Protein AF-A0A317A502-F1 (afdb_monomer_lite)

Foldseek 3Di:
DLVVQLVVCVVVVVPVSNVVSVVVLVVVLVCQVPQQQDDVLLFGFDWDDDPPDIDGDDFLFLNRCVCLLVPVDAQARPSPVVSLVQQCDPQQFDFLQAGFGTGVPDPCAVHDPNPSRGWAALLSRLSLLVSLLVSLPDDHPCNVSSLVSNQSRLVSNLCLQVVLCVVPVWGARTAGRPRSHHDDDTNCCDSNVCNVVSVVDDNCVLVVVLVVVLVVLVVVLVVVCVVDPDDDPSPVVSVVVVVVSVVCVVCVVVVVVVVVVVVVVVD

Secondary structure (DSSP, 8-state):
-HHHHHHHHHHTT-HHHHHHHHHHHHHHHHHIIIIIEETTTTEE-EEEEETTEEEEE--TBHHHHHHHHTT-S-TT-TTHHHHHHHHH-TTTTEETTEEBSB-TTSTTTT-TT-SSSS-B-HHHHHHHHHHHHHHHTS-STTHHHHHHHHHHHHHHHHHHHHHHHHHHSS--SEE-TTT--EESSSS-TTGGGHHHHHHHS---HHHHHHHHHHHHHHHHHHHHHHH--S---HHHHHHHHHHHHHHHHHHHHHHHHHHHHHHTT--

InterPro domains:
  IPR004888 Glycoside hydrolase family 63 [PTHR10412] (1-200)
  IPR008928 Six-hairpin glycosidase superfamily [SSF48208] (2-201)
  IPR012341 Six-hairpin glycosidase-like superfamily [G3DSA:1.50.10.10] (1-204)
  IPR031335 Glycosyl hydrolase family 63, C-terminal [PF03200] (1-201)

Sequence (267 aa):
MARTLEQIAFFTESTHDAFTYQNHVRGIRNNLELIHWEDAQNAYCDAVVRKTVHTHACHKGYVSLFPLLTGFLDASHPHLRFVLDLIRNPSHLWTDHGVRSLSEGDKHYGVGDNYWRSPIWINFNYLILERLLSLAQTPGPFQRRCQEIYIQLRRNIVETVYTSYLDTGFVWEQYDPVGGHGQRGQQFTGWTALVVKIMSMPDLEADEGVREMVKGYYEEAKKKAVGNKGVGAGAGSLVVVVGIVGFVYVNRRRFAGMLRRLRRYNN

Radius of gyration: 23.62 Å; chains: 1; bounding box: 54×73×62 Å

pLDDT: mean 89.02, std 15.54, range [41.5, 98.88]

Structure (mmCIF, N/CA/C/O backbone):
data_AF-A0A317A502-F1
#
_entry.id   AF-A0A317A502-F1
#
loop_
_atom_site.group_PDB
_atom_site.id
_atom_site.type_symbol
_atom_site.label_atom_id
_atom_site.label_alt_id
_atom_site.label_comp_id
_atom_site.label_asym_id
_atom_site.label_entity_id
_atom_site.label_seq_id
_atom_site.pdbx_PDB_ins_code
_atom_site.Cartn_x
_atom_site.Cartn_y
_atom_site.Cartn_z
_atom_site.occupancy
_atom_site.B_iso_or_equiv
_atom_site.auth_seq_id
_atom_site.auth_comp_id
_atom_site.auth_asym_id
_atom_site.auth_atom_id
_atom_site.pdbx_PDB_model_num
ATOM 1 N N . MET A 1 1 ? 15.031 -3.694 -4.833 1.00 93.69 1 MET A N 1
ATOM 2 C CA . MET A 1 1 ? 16.386 -4.287 -4.891 1.00 93.69 1 MET A CA 1
ATOM 3 C C . MET A 1 1 ? 17.261 -3.602 -5.932 1.00 93.69 1 MET A C 1
ATOM 5 O O . MET A 1 1 ? 18.115 -2.844 -5.512 1.00 93.69 1 MET A O 1
ATOM 9 N N . ALA A 1 2 ? 17.035 -3.773 -7.244 1.00 96.69 2 ALA A N 1
ATOM 10 C CA . ALA A 1 2 ? 17.916 -3.198 -8.278 1.00 96.69 2 ALA A CA 1
ATOM 11 C C . ALA A 1 2 ? 18.163 -1.680 -8.127 1.00 96.69 2 ALA A C 1
ATOM 13 O O . ALA A 1 2 ? 19.311 -1.270 -8.099 1.00 96.69 2 ALA A O 1
ATOM 14 N N . ARG A 1 3 ? 17.121 -0.865 -7.894 1.00 96.25 3 ARG A N 1
ATOM 15 C CA . ARG A 1 3 ? 17.272 0.580 -7.593 1.00 96.25 3 ARG A CA 1
ATOM 16 C C . ARG A 1 3 ? 18.160 0.876 -6.378 1.00 96.25 3 ARG A C 1
ATOM 18 O O . ARG A 1 3 ? 18.927 1.825 -6.389 1.00 96.25 3 ARG A O 1
ATOM 25 N N . THR A 1 4 ? 18.051 0.078 -5.320 1.00 97.50 4 THR A N 1
ATOM 26 C CA . THR A 1 4 ? 18.876 0.242 -4.114 1.00 97.50 4 THR A CA 1
ATOM 27 C C . THR A 1 4 ? 20.331 -0.113 -4.405 1.00 97.50 4 THR A C 1
ATOM 29 O O . THR A 1 4 ? 21.231 0.604 -3.991 1.00 97.50 4 THR A O 1
ATOM 32 N N . LEU A 1 5 ? 20.564 -1.197 -5.150 1.00 98.06 5 LEU A N 1
ATOM 33 C CA . LEU A 1 5 ? 21.908 -1.612 -5.548 1.00 98.06 5 LEU A CA 1
ATOM 34 C C . LEU A 1 5 ? 22.547 -0.620 -6.525 1.00 98.06 5 LEU A C 1
ATOM 36 O O . LEU A 1 5 ? 23.732 -0.353 -6.408 1.00 98.06 5 LEU A O 1
ATOM 40 N N . GLU A 1 6 ? 21.764 -0.017 -7.421 1.00 97.31 6 GLU A N 1
ATOM 41 C CA . GLU A 1 6 ? 22.200 1.100 -8.264 1.00 97.31 6 GLU A CA 1
ATOM 42 C C . GLU A 1 6 ? 22.682 2.284 -7.411 1.00 97.31 6 GLU A C 1
ATOM 44 O O . GLU A 1 6 ? 23.778 2.789 -7.630 1.00 97.31 6 GLU A O 1
ATOM 49 N N . GLN A 1 7 ? 21.900 2.705 -6.411 1.00 96.62 7 GLN A N 1
ATOM 50 C CA . GLN A 1 7 ? 22.282 3.799 -5.510 1.00 96.62 7 GLN A CA 1
ATOM 51 C C . GLN A 1 7 ? 23.559 3.487 -4.722 1.00 96.62 7 GLN A C 1
ATOM 53 O O . GLN A 1 7 ? 24.419 4.355 -4.589 1.00 96.62 7 GLN A O 1
ATOM 58 N N . ILE A 1 8 ? 23.697 2.253 -4.226 1.00 98.19 8 ILE A N 1
ATOM 59 C CA . ILE A 1 8 ? 24.914 1.801 -3.540 1.00 98.19 8 ILE A CA 1
ATOM 60 C C . ILE A 1 8 ? 26.096 1.799 -4.511 1.00 98.19 8 ILE A C 1
ATOM 62 O O . ILE A 1 8 ? 27.145 2.320 -4.164 1.00 98.19 8 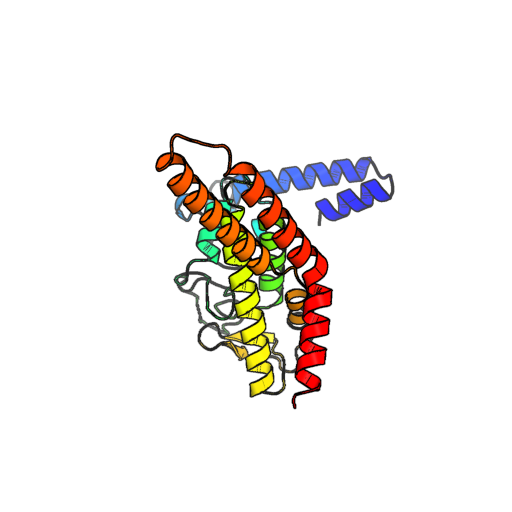ILE A O 1
ATOM 66 N N . ALA A 1 9 ? 25.924 1.281 -5.728 1.00 97.94 9 ALA A N 1
ATOM 67 C CA . ALA A 1 9 ? 26.979 1.239 -6.733 1.00 97.94 9 ALA A CA 1
ATOM 68 C C . ALA A 1 9 ? 27.457 2.646 -7.121 1.00 97.94 9 ALA A C 1
ATOM 70 O O . ALA A 1 9 ? 28.659 2.866 -7.228 1.00 97.94 9 ALA A O 1
ATOM 71 N N . PHE A 1 10 ? 26.545 3.616 -7.259 1.00 96.88 10 PHE A N 1
ATOM 72 C CA . PHE A 1 10 ? 26.923 5.021 -7.429 1.00 96.88 10 PHE A CA 1
ATOM 73 C C . PHE A 1 10 ? 27.682 5.567 -6.220 1.00 96.88 10 PHE A C 1
ATOM 75 O O . PHE A 1 10 ? 28.691 6.243 -6.395 1.00 96.88 10 PHE A O 1
ATOM 82 N N . PHE A 1 11 ? 27.220 5.265 -5.005 1.00 97.69 11 PHE A N 1
ATOM 83 C CA . PHE A 1 11 ? 27.867 5.713 -3.773 1.00 97.69 11 PHE A CA 1
ATOM 84 C C . PHE A 1 11 ? 29.279 5.134 -3.597 1.00 97.69 11 PHE A C 1
ATOM 86 O O . PHE A 1 11 ? 30.162 5.822 -3.100 1.00 97.69 11 PHE A O 1
ATOM 93 N N . THR A 1 12 ? 29.503 3.889 -4.017 1.00 98.12 12 THR A N 1
ATOM 94 C CA . THR A 1 12 ? 30.812 3.220 -3.964 1.00 98.12 12 THR A CA 1
ATOM 95 C C . THR A 1 12 ? 31.624 3.386 -5.250 1.00 98.12 12 THR A C 1
ATOM 97 O O . THR A 1 12 ? 32.584 2.648 -5.449 1.00 98.12 12 THR A O 1
ATOM 100 N N . GLU A 1 13 ? 31.213 4.284 -6.151 1.00 97.62 13 GLU A N 1
ATOM 101 C CA . GLU A 1 13 ? 31.887 4.580 -7.426 1.00 97.62 13 GLU A CA 1
ATOM 102 C C . GLU A 1 13 ? 32.060 3.361 -8.370 1.00 97.62 13 GLU A C 1
ATOM 104 O O . GLU A 1 13 ? 32.877 3.370 -9.292 1.00 97.62 13 GLU A O 1
ATOM 109 N N . SER A 1 14 ? 31.238 2.315 -8.208 1.00 97.81 14 SER A N 1
ATOM 110 C CA . SER A 1 14 ? 31.216 1.131 -9.081 1.00 97.81 14 SER A CA 1
ATOM 111 C C . SER A 1 14 ? 30.330 1.381 -10.308 1.00 97.81 14 SER A C 1
ATOM 113 O O . SER A 1 14 ? 29.157 1.005 -10.367 1.00 97.81 14 SER A O 1
ATOM 115 N N . THR A 1 15 ? 30.889 2.055 -11.315 1.00 95.62 15 THR A N 1
ATOM 116 C CA . THR A 1 15 ? 30.147 2.480 -12.521 1.00 95.62 15 THR A CA 1
ATOM 117 C C . THR A 1 15 ? 29.597 1.315 -13.351 1.00 95.62 15 THR A C 1
ATOM 119 O O . THR A 1 15 ? 28.480 1.402 -13.868 1.00 95.62 15 THR A O 1
ATOM 122 N N . HIS A 1 16 ? 30.342 0.209 -13.454 1.00 97.19 16 HIS A N 1
ATOM 123 C CA . HIS A 1 16 ? 29.907 -0.992 -14.175 1.00 97.19 16 HIS A CA 1
ATOM 124 C C . HIS A 1 16 ? 28.652 -1.616 -13.544 1.00 97.19 16 HIS A C 1
ATOM 126 O O . HIS A 1 16 ? 27.678 -1.926 -14.240 1.00 97.19 16 HIS A O 1
ATOM 132 N N . ASP A 1 17 ? 28.643 -1.739 -12.217 1.00 98.06 17 ASP A N 1
ATOM 133 C CA . ASP A 1 17 ? 27.508 -2.291 -11.483 1.00 98.06 17 ASP A CA 1
ATOM 134 C C . ASP A 1 17 ? 26.307 -1.348 -11.536 1.00 98.06 17 ASP A C 1
ATOM 136 O O . ASP A 1 17 ? 25.180 -1.797 -11.752 1.00 98.06 17 ASP A O 1
ATOM 140 N N . ALA A 1 18 ? 26.533 -0.034 -11.420 1.00 97.75 18 ALA A N 1
ATOM 141 C CA . ALA A 1 18 ? 25.473 0.962 -11.544 1.00 97.75 18 ALA A CA 1
ATOM 142 C C . ALA A 1 18 ? 24.731 0.819 -12.885 1.00 97.75 18 ALA A C 1
ATOM 144 O O . ALA A 1 18 ? 23.500 0.728 -12.905 1.00 97.75 18 ALA A O 1
ATOM 145 N N . PHE A 1 19 ? 25.462 0.694 -14.000 1.00 97.75 19 PHE A N 1
ATOM 146 C CA . PHE A 1 19 ? 24.857 0.476 -15.317 1.00 97.75 19 PHE A CA 1
ATOM 147 C C . PHE A 1 19 ? 24.106 -0.861 -15.409 1.00 97.75 19 PHE A C 1
ATOM 149 O O . PHE A 1 19 ? 23.008 -0.934 -15.971 1.00 97.75 19 PHE A O 1
ATOM 156 N N . THR A 1 20 ? 24.660 -1.920 -14.818 1.00 98.31 20 THR A N 1
ATOM 157 C CA . THR A 1 20 ? 24.011 -3.236 -14.746 1.00 98.31 20 THR A CA 1
ATOM 158 C C . THR A 1 20 ? 22.668 -3.151 -14.019 1.00 98.31 20 THR A C 1
ATOM 160 O O . THR A 1 20 ? 21.638 -3.583 -14.545 1.00 98.31 20 THR A O 1
ATOM 163 N N . TYR A 1 21 ? 22.627 -2.512 -12.851 1.00 98.44 21 TYR A N 1
ATOM 164 C CA . TYR A 1 21 ? 21.388 -2.354 -12.094 1.00 98.44 21 TYR A CA 1
ATOM 165 C C . TYR A 1 21 ? 20.388 -1.419 -12.781 1.00 98.44 21 TYR A C 1
ATOM 167 O O . TYR A 1 21 ? 19.188 -1.697 -12.747 1.00 98.44 21 TYR A O 1
ATOM 175 N N . GLN A 1 22 ? 20.847 -0.392 -13.499 1.00 97.75 22 GLN A N 1
ATOM 176 C CA . GLN A 1 22 ? 19.985 0.422 -14.363 1.00 97.75 22 GLN A CA 1
ATOM 177 C C . GLN A 1 22 ? 19.318 -0.393 -15.471 1.00 97.75 22 GLN A C 1
ATOM 179 O O . GLN A 1 22 ? 18.130 -0.198 -15.751 1.00 97.75 22 GLN A O 1
ATOM 184 N N . ASN A 1 23 ? 20.054 -1.308 -16.109 1.00 98.19 23 ASN A N 1
ATOM 185 C CA . ASN A 1 23 ? 19.479 -2.223 -17.096 1.00 98.19 23 ASN A CA 1
ATOM 186 C C . ASN A 1 23 ? 18.416 -3.120 -16.449 1.00 98.19 23 ASN A C 1
ATOM 188 O O . ASN A 1 23 ? 17.331 -3.272 -17.008 1.00 98.19 23 ASN A O 1
ATOM 192 N N . HIS A 1 24 ? 18.672 -3.643 -15.244 1.00 98.31 24 HIS A N 1
ATOM 193 C CA . HIS A 1 24 ? 17.681 -4.430 -14.506 1.00 98.31 24 HIS A CA 1
ATOM 194 C C . HIS A 1 24 ? 16.416 -3.621 -14.189 1.00 98.31 24 HIS A C 1
ATOM 196 O O . HIS A 1 24 ? 15.312 -4.113 -14.404 1.00 98.31 24 HIS A O 1
ATOM 202 N N . VAL A 1 25 ? 16.541 -2.372 -13.726 1.00 97.81 25 VAL A N 1
ATOM 203 C CA . VAL A 1 25 ? 15.383 -1.505 -13.434 1.00 97.81 25 VAL A CA 1
ATOM 204 C C . VAL A 1 25 ? 14.547 -1.251 -14.691 1.00 97.81 25 VAL A C 1
ATOM 206 O O . VAL A 1 25 ? 13.318 -1.336 -14.629 1.00 97.81 25 VAL A O 1
ATOM 209 N N . ARG A 1 26 ? 15.193 -0.983 -15.834 1.00 97.62 26 ARG A N 1
ATOM 210 C CA . ARG A 1 26 ? 14.513 -0.819 -17.129 1.00 97.62 26 ARG A CA 1
ATOM 211 C C . ARG A 1 26 ? 13.813 -2.103 -17.575 1.00 97.62 26 ARG A C 1
ATOM 213 O O . ARG A 1 26 ? 12.649 -2.048 -17.958 1.00 97.62 26 ARG A O 1
ATOM 220 N N . GLY A 1 27 ? 14.488 -3.248 -17.467 1.00 98.19 27 GLY A N 1
ATOM 221 C CA . GLY A 1 27 ? 13.917 -4.553 -17.799 1.00 98.19 27 GLY A CA 1
ATOM 222 C C . GLY A 1 27 ? 12.698 -4.898 -16.941 1.00 98.19 27 GLY A C 1
ATOM 223 O O . GLY A 1 27 ? 11.674 -5.309 -17.475 1.00 98.19 27 GLY A O 1
ATOM 224 N N . ILE A 1 28 ? 12.765 -4.649 -15.628 1.00 97.88 28 ILE A N 1
ATOM 225 C CA . ILE A 1 28 ? 11.632 -4.860 -14.715 1.00 97.88 28 ILE A CA 1
ATOM 226 C C . ILE A 1 28 ? 10.443 -3.987 -15.121 1.00 97.88 28 ILE A C 1
ATOM 228 O O . ILE A 1 28 ? 9.335 -4.503 -15.219 1.00 97.88 28 ILE A O 1
ATOM 232 N N . ARG A 1 29 ? 10.661 -2.692 -15.393 1.00 97.06 29 ARG A N 1
ATOM 233 C CA . ARG A 1 29 ? 9.581 -1.791 -15.827 1.00 97.06 29 ARG A CA 1
ATOM 234 C C . ARG A 1 29 ? 8.905 -2.310 -17.096 1.00 97.06 29 ARG A C 1
ATOM 236 O O . ARG A 1 29 ? 7.688 -2.409 -17.124 1.00 97.06 29 ARG A O 1
ATOM 243 N N . ASN A 1 30 ? 9.682 -2.694 -18.106 1.00 97.19 30 ASN A N 1
ATOM 244 C CA . ASN A 1 30 ? 9.124 -3.215 -19.353 1.00 97.19 30 ASN A CA 1
ATOM 245 C C . ASN A 1 30 ? 8.344 -4.519 -19.131 1.00 97.19 30 ASN A C 1
ATOM 247 O O . ASN A 1 30 ? 7.265 -4.691 -19.686 1.00 97.19 30 ASN A O 1
ATOM 251 N N . ASN A 1 31 ? 8.859 -5.422 -18.295 1.00 96.75 31 ASN A N 1
ATOM 252 C CA . ASN A 1 31 ? 8.195 -6.692 -18.016 1.00 96.75 31 ASN A CA 1
ATOM 253 C C . ASN A 1 31 ? 6.890 -6.513 -17.231 1.00 96.75 31 ASN A C 1
ATOM 255 O O . ASN A 1 31 ? 5.950 -7.268 -17.463 1.00 96.75 31 ASN A O 1
ATOM 259 N N . LEU A 1 32 ? 6.799 -5.526 -16.334 1.00 97.50 32 LEU A N 1
ATOM 260 C CA . LEU A 1 32 ? 5.542 -5.219 -15.645 1.00 97.50 32 LEU A CA 1
ATOM 261 C C . LEU A 1 32 ? 4.427 -4.890 -16.645 1.00 97.50 32 LEU A C 1
ATOM 263 O O . LEU A 1 32 ? 3.336 -5.443 -16.530 1.00 97.50 32 LEU A O 1
ATOM 267 N N . GLU A 1 33 ? 4.727 -4.079 -17.658 1.00 95.31 33 GLU A N 1
ATOM 268 C CA . GLU A 1 33 ? 3.745 -3.687 -18.673 1.00 95.31 33 GLU A CA 1
ATOM 269 C C . GLU A 1 33 ? 3.454 -4.806 -19.680 1.00 95.31 33 GLU A C 1
ATOM 271 O O . GLU A 1 33 ? 2.307 -5.025 -20.043 1.00 95.31 33 GLU A O 1
ATOM 276 N N . LEU A 1 34 ? 4.478 -5.536 -20.132 1.00 94.06 34 LEU A N 1
ATOM 277 C CA . LEU A 1 34 ? 4.324 -6.526 -21.206 1.00 94.06 34 LEU A CA 1
ATOM 278 C C . LEU A 1 34 ? 3.813 -7.885 -20.729 1.00 94.06 34 LEU A C 1
ATOM 280 O O . LEU A 1 34 ? 3.201 -8.618 -21.502 1.00 94.06 34 LEU A O 1
ATOM 284 N N . ILE A 1 35 ? 4.145 -8.266 -19.496 1.00 95.19 35 ILE A N 1
ATOM 285 C CA . ILE A 1 35 ? 3.908 -9.621 -18.991 1.00 95.19 35 ILE A CA 1
ATOM 286 C C . ILE A 1 35 ? 2.831 -9.618 -17.912 1.00 95.19 35 ILE A C 1
ATOM 288 O O . ILE A 1 35 ? 2.023 -10.542 -17.877 1.00 95.19 35 ILE A O 1
ATOM 292 N N . HIS A 1 36 ? 2.807 -8.616 -17.032 1.00 97.38 36 HIS A N 1
ATOM 293 C CA . HIS A 1 36 ? 1.989 -8.668 -15.818 1.00 97.38 36 HIS A CA 1
ATOM 294 C C . HIS A 1 36 ? 0.704 -7.851 -15.880 1.00 97.38 36 HIS A C 1
ATOM 296 O O . HIS A 1 36 ? -0.210 -8.142 -15.112 1.00 97.38 36 HIS A O 1
ATOM 302 N N . TRP A 1 37 ? 0.615 -6.849 -16.750 1.00 97.62 37 TRP A N 1
ATOM 303 C CA . TRP A 1 37 ? -0.625 -6.111 -16.951 1.00 97.62 37 TRP A CA 1
ATOM 304 C C . TRP A 1 37 ? -1.622 -6.940 -17.767 1.00 97.62 37 TRP A C 1
ATOM 306 O O . TRP A 1 37 ? -1.275 -7.475 -18.818 1.00 97.62 37 TRP A O 1
ATOM 316 N N . GLU A 1 38 ? -2.855 -7.054 -17.273 1.00 96.69 38 GLU A N 1
ATOM 317 C CA . GLU A 1 38 ? -3.954 -7.717 -17.977 1.00 96.69 38 GLU A CA 1
ATOM 318 C C . GLU A 1 38 ? -5.084 -6.704 -18.223 1.00 96.69 38 GLU A C 1
ATOM 320 O O . GLU A 1 38 ? -5.681 -6.159 -17.285 1.00 96.69 38 GLU A O 1
ATOM 325 N N . ASP A 1 39 ? -5.343 -6.422 -19.503 1.00 95.50 39 ASP A N 1
ATOM 326 C CA . ASP A 1 39 ? -6.216 -5.328 -19.938 1.00 95.50 39 ASP A CA 1
ATOM 327 C C . ASP A 1 39 ? -7.692 -5.548 -19.588 1.00 95.50 39 ASP A C 1
ATOM 329 O O . ASP A 1 39 ? -8.383 -4.601 -19.204 1.00 95.50 39 ASP A O 1
ATOM 333 N N . ALA A 1 40 ? -8.199 -6.781 -19.676 1.00 95.88 40 ALA A N 1
ATOM 334 C CA . ALA A 1 40 ? -9.605 -7.063 -19.390 1.00 95.88 40 ALA A CA 1
ATOM 335 C C . ALA A 1 40 ? -9.934 -6.870 -17.899 1.00 95.88 40 ALA A C 1
ATOM 337 O O . ALA A 1 40 ? -11.029 -6.430 -17.539 1.00 95.88 40 ALA A O 1
ATOM 338 N N . GLN A 1 41 ? -8.978 -7.164 -17.021 1.00 95.75 41 GLN A N 1
ATOM 339 C CA . GLN A 1 41 ? -9.097 -7.042 -15.573 1.00 95.75 41 GLN A CA 1
ATOM 340 C C . GLN A 1 41 ? -8.666 -5.672 -15.046 1.00 95.75 41 GLN A C 1
ATOM 342 O O . GLN A 1 41 ? -9.003 -5.354 -13.896 1.00 95.75 41 GLN A O 1
ATOM 347 N N . ASN A 1 42 ? -7.966 -4.875 -15.864 1.00 97.44 42 ASN A N 1
ATOM 348 C CA . ASN A 1 42 ? -7.318 -3.616 -15.489 1.00 97.44 42 ASN A CA 1
ATOM 349 C C . ASN A 1 42 ? -6.471 -3.769 -14.215 1.00 97.44 42 ASN A C 1
ATOM 351 O O . ASN A 1 42 ? -6.5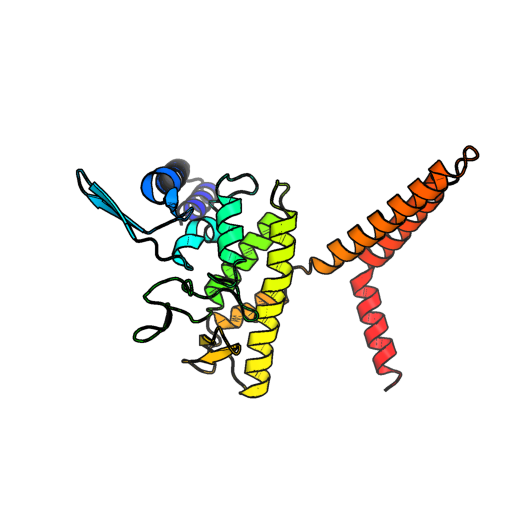99 -2.992 -13.263 1.00 97.44 42 ASN A O 1
ATOM 355 N N . ALA A 1 43 ? -5.657 -4.824 -14.158 1.00 98.12 43 ALA A N 1
ATOM 356 C CA . ALA A 1 43 ? -4.871 -5.153 -12.978 1.00 98.12 43 ALA A CA 1
ATOM 357 C C . ALA A 1 43 ? -3.536 -5.804 -13.341 1.00 98.12 43 ALA A C 1
ATOM 359 O O . ALA A 1 43 ? -3.404 -6.470 -14.364 1.00 98.12 43 ALA A O 1
ATOM 360 N N . TYR A 1 44 ? -2.564 -5.656 -12.438 1.00 98.50 44 TYR A N 1
ATOM 361 C CA . TYR A 1 44 ? -1.359 -6.472 -12.467 1.00 98.50 44 TYR A CA 1
ATOM 362 C C . TYR A 1 44 ? -1.641 -7.844 -11.859 1.00 98.50 44 TYR A C 1
ATOM 364 O O . TYR A 1 44 ? -2.232 -7.950 -10.775 1.00 98.50 44 TYR A O 1
ATOM 372 N N . CYS A 1 45 ? -1.195 -8.882 -12.552 1.00 98.12 45 CYS A N 1
ATOM 373 C CA . CYS A 1 45 ? -1.422 -10.271 -12.196 1.00 98.12 45 CYS A CA 1
ATOM 374 C C . CYS A 1 45 ? -0.120 -11.071 -12.259 1.00 98.12 45 CYS A C 1
ATOM 376 O O . CYS A 1 45 ? 0.825 -10.728 -12.979 1.00 98.12 45 CYS A O 1
ATOM 378 N N . ASP A 1 46 ? -0.092 -12.188 -11.541 1.00 97.69 46 ASP A N 1
ATOM 379 C CA . ASP A 1 46 ? 0.943 -13.186 -11.764 1.00 97.69 46 ASP A CA 1
ATOM 380 C C . ASP A 1 46 ? 0.770 -13.770 -13.167 1.00 97.69 46 ASP A C 1
ATOM 382 O O . ASP A 1 46 ? -0.350 -14.029 -13.615 1.00 97.69 46 ASP A O 1
ATOM 386 N N . ALA A 1 47 ? 1.882 -13.968 -13.868 1.00 94.69 47 ALA A N 1
ATOM 387 C CA . ALA A 1 47 ? 1.884 -14.456 -15.237 1.00 94.69 47 ALA A CA 1
ATOM 388 C C . ALA A 1 47 ? 2.526 -15.841 -15.301 1.00 94.69 47 ALA A C 1
ATOM 390 O O . ALA A 1 47 ? 3.662 -16.047 -14.870 1.00 94.69 47 ALA A O 1
ATOM 391 N N . VAL A 1 48 ? 1.812 -16.792 -15.893 1.00 91.44 48 VAL A N 1
ATOM 392 C CA . VAL A 1 48 ? 2.354 -18.096 -16.265 1.00 91.44 48 VAL A CA 1
ATOM 393 C C . VAL A 1 48 ? 2.743 -18.019 -17.732 1.00 91.44 48 VAL A C 1
ATOM 395 O O . VAL A 1 48 ? 1.895 -18.075 -18.625 1.00 91.44 48 VAL A O 1
ATOM 398 N N . VAL A 1 49 ? 4.044 -17.879 -17.965 1.00 86.56 49 VAL A N 1
ATOM 399 C CA . VAL A 1 49 ? 4.636 -17.798 -19.299 1.00 86.56 49 VAL A CA 1
ATOM 400 C C . VAL A 1 49 ? 5.100 -19.185 -19.736 1.00 86.56 49 VAL A C 1
ATOM 402 O O . VAL A 1 49 ? 6.001 -19.772 -19.138 1.00 86.56 49 VAL A O 1
ATOM 405 N N . ARG A 1 50 ? 4.489 -19.724 -20.794 1.00 84.88 50 ARG A N 1
ATOM 406 C CA . ARG A 1 50 ? 4.925 -20.953 -21.474 1.00 84.88 50 ARG A CA 1
ATOM 407 C C . ARG A 1 50 ? 5.188 -20.653 -22.946 1.00 84.88 50 ARG A C 1
ATOM 409 O O . ARG A 1 50 ? 4.631 -19.704 -23.478 1.00 84.88 50 ARG A O 1
ATOM 416 N N . LYS A 1 51 ? 6.002 -21.493 -23.605 1.00 80.75 51 LYS A N 1
ATOM 417 C CA . LYS A 1 51 ? 6.547 -21.289 -24.969 1.00 80.75 51 LYS A CA 1
ATOM 418 C C . LYS A 1 51 ? 5.595 -20.609 -25.965 1.00 80.75 51 LYS A C 1
ATOM 420 O O . LYS A 1 51 ? 6.044 -19.768 -26.727 1.00 80.75 51 LYS A O 1
ATOM 425 N N . THR A 1 52 ? 4.321 -20.992 -25.980 1.00 79.88 52 THR A N 1
ATOM 426 C CA . THR A 1 52 ? 3.314 -20.454 -26.909 1.00 79.88 52 THR A CA 1
ATOM 427 C C . THR A 1 52 ? 2.054 -19.929 -26.220 1.00 79.88 52 THR A C 1
ATOM 429 O O . THR A 1 52 ? 1.145 -19.470 -26.903 1.00 79.88 52 THR A O 1
ATOM 432 N N . VAL A 1 53 ? 1.960 -20.018 -24.889 1.00 78.50 53 VAL A N 1
ATOM 433 C CA . VAL A 1 53 ? 0.750 -19.665 -24.136 1.00 78.50 53 VAL A CA 1
ATOM 434 C C . VAL A 1 53 ? 1.146 -18.861 -22.909 1.00 78.50 53 VAL A C 1
ATOM 436 O O . VAL A 1 53 ? 1.896 -19.335 -22.055 1.00 78.50 53 VAL A O 1
ATOM 439 N N . HIS A 1 54 ? 0.596 -17.658 -22.822 1.00 85.12 54 HIS A N 1
ATOM 440 C CA . HIS A 1 54 ? 0.719 -16.772 -21.677 1.00 85.12 54 HIS A CA 1
ATOM 441 C C . HIS A 1 54 ? -0.655 -16.677 -21.021 1.00 85.12 54 HIS A C 1
ATOM 443 O O . HIS A 1 54 ? -1.652 -16.458 -21.705 1.00 85.12 54 HIS A O 1
ATOM 449 N N . THR A 1 55 ? -0.715 -16.898 -19.712 1.00 92.44 55 THR A N 1
ATOM 450 C CA . THR A 1 55 ? -1.961 -16.793 -18.939 1.00 92.44 55 THR A CA 1
ATOM 451 C C . THR A 1 55 ? -1.717 -16.010 -17.666 1.00 92.44 55 THR A C 1
ATOM 453 O O . THR A 1 55 ? -0.621 -16.076 -17.106 1.00 92.44 55 THR A O 1
ATOM 456 N N . HIS A 1 56 ? -2.745 -15.314 -17.194 1.00 95.94 56 HIS A N 1
ATOM 457 C CA . HIS A 1 56 ? -2.689 -14.519 -15.974 1.00 95.94 56 HIS A CA 1
ATOM 458 C C . HIS A 1 56 ? -3.501 -15.167 -14.857 1.00 95.94 56 HIS A C 1
ATOM 460 O O . HIS A 1 56 ? -4.645 -15.579 -15.049 1.00 95.94 56 HIS A O 1
ATOM 466 N N . ALA A 1 57 ? -2.913 -15.223 -13.666 1.00 95.88 57 ALA A N 1
ATOM 467 C CA . ALA A 1 57 ? -3.596 -15.562 -12.427 1.00 95.88 57 ALA A CA 1
ATOM 468 C C . ALA A 1 57 ? -3.939 -14.261 -11.689 1.00 95.88 57 ALA A C 1
ATOM 470 O O . ALA A 1 57 ? -3.165 -13.740 -10.885 1.00 95.88 57 ALA A O 1
ATOM 471 N N . CYS A 1 58 ? -5.099 -13.694 -12.019 1.00 96.00 58 CYS A N 1
ATOM 472 C CA . CYS A 1 58 ? -5.526 -12.391 -11.515 1.00 96.00 58 CYS A CA 1
ATOM 473 C C . CYS A 1 58 ? -6.285 -12.497 -10.189 1.00 96.00 58 CYS A C 1
ATOM 475 O O . CYS A 1 58 ? -7.514 -12.459 -10.155 1.00 96.00 58 CYS A O 1
ATOM 477 N N . HIS A 1 59 ? -5.538 -12.573 -9.091 1.00 97.81 59 HIS A N 1
ATOM 478 C CA . HIS A 1 59 ? -6.070 -12.482 -7.731 1.00 97.81 59 HIS A CA 1
ATOM 479 C C . HIS A 1 59 ? -5.889 -11.059 -7.203 1.00 97.81 59 HIS A C 1
ATOM 481 O O . HIS A 1 59 ? -4.865 -10.733 -6.601 1.00 97.81 59 HIS A O 1
ATOM 487 N N . LYS A 1 60 ? -6.874 -10.190 -7.471 1.00 98.62 60 LYS A N 1
ATOM 488 C CA . LYS A 1 60 ? -6.833 -8.774 -7.072 1.00 98.62 60 LYS A CA 1
ATOM 489 C C . LYS A 1 60 ? -6.614 -8.672 -5.563 1.00 98.62 60 LYS A C 1
ATOM 491 O O . LYS A 1 60 ? -7.466 -9.079 -4.784 1.00 98.62 60 LYS A O 1
ATOM 496 N N . GLY A 1 61 ? -5.479 -8.132 -5.149 1.00 98.56 61 GLY A N 1
ATOM 497 C CA . GLY A 1 61 ? -5.042 -8.128 -3.754 1.00 98.56 61 GLY A CA 1
ATOM 498 C C . GLY A 1 61 ? -3.723 -7.393 -3.609 1.00 98.56 61 GLY A C 1
ATOM 499 O O . GLY A 1 61 ? -3.318 -6.672 -4.522 1.00 98.56 61 GLY A O 1
ATOM 500 N N . TYR A 1 62 ? -3.016 -7.601 -2.498 1.00 98.75 62 TYR A N 1
ATOM 501 C CA . TYR A 1 62 ? -1.711 -6.964 -2.292 1.00 98.75 62 TYR A CA 1
ATOM 502 C C . TYR A 1 62 ? -0.735 -7.231 -3.438 1.00 98.75 62 TYR A C 1
ATOM 504 O O . TYR A 1 62 ? -0.041 -6.302 -3.838 1.00 98.75 62 TYR A O 1
ATOM 512 N N . VAL A 1 63 ? -0.737 -8.442 -4.014 1.00 98.50 63 VAL A N 1
ATOM 513 C CA . VAL A 1 63 ? 0.105 -8.814 -5.169 1.00 98.50 63 VAL A CA 1
ATOM 514 C C . VAL A 1 63 ? -0.111 -7.863 -6.350 1.00 98.50 63 VAL A C 1
ATOM 516 O O . VAL A 1 63 ? 0.849 -7.295 -6.867 1.00 98.50 63 VAL A O 1
ATOM 519 N N . SER A 1 64 ? -1.366 -7.572 -6.701 1.00 98.69 64 SER A N 1
ATOM 520 C CA . SER A 1 64 ? -1.706 -6.624 -7.772 1.00 98.69 64 SER A CA 1
ATOM 521 C C . SER A 1 64 ? -1.255 -5.186 -7.501 1.00 98.69 64 SER A C 1
ATOM 523 O O . SER A 1 64 ? -1.170 -4.382 -8.428 1.00 98.69 64 SER A O 1
ATOM 525 N N . LEU A 1 65 ? -0.961 -4.840 -6.244 1.00 98.81 65 LEU A N 1
ATOM 526 C CA . LEU A 1 65 ? -0.479 -3.514 -5.860 1.00 98.81 65 LEU A CA 1
ATOM 527 C C . LEU A 1 65 ? 1.051 -3.403 -5.908 1.00 98.81 65 LEU A C 1
ATOM 529 O O . LEU A 1 65 ? 1.558 -2.284 -5.845 1.00 98.81 65 LEU A O 1
ATOM 533 N N . PHE A 1 66 ? 1.811 -4.499 -6.036 1.00 98.56 66 PHE A N 1
ATOM 534 C CA . PHE A 1 66 ? 3.282 -4.469 -5.947 1.00 98.56 66 PHE A CA 1
ATOM 535 C C . PHE A 1 66 ? 3.961 -3.435 -6.855 1.00 98.56 66 PHE A C 1
ATOM 537 O O . PHE A 1 66 ? 4.897 -2.784 -6.379 1.00 98.56 66 PHE A O 1
ATOM 544 N N . PRO A 1 67 ? 3.518 -3.203 -8.106 1.00 98.50 67 PRO A N 1
ATOM 545 C CA . PRO A 1 67 ? 4.087 -2.142 -8.938 1.00 98.50 67 PRO A CA 1
ATOM 546 C C . PRO A 1 67 ? 3.965 -0.750 -8.306 1.00 98.50 67 PRO A C 1
ATOM 548 O O . PRO A 1 67 ? 4.905 0.044 -8.375 1.00 98.50 67 PRO A O 1
ATOM 551 N N . LEU A 1 68 ? 2.858 -0.463 -7.611 1.00 98.62 68 LEU A N 1
ATOM 552 C CA . LEU A 1 68 ? 2.723 0.748 -6.801 1.00 98.62 68 LEU A CA 1
ATOM 553 C C . LEU A 1 68 ? 3.647 0.697 -5.584 1.00 98.62 68 LEU A C 1
ATOM 555 O O . LEU A 1 68 ? 4.433 1.627 -5.407 1.00 98.62 68 LEU A O 1
ATOM 559 N N . LEU A 1 69 ? 3.568 -0.374 -4.778 1.00 98.44 69 LEU A N 1
ATOM 560 C CA . LEU A 1 69 ? 4.285 -0.517 -3.496 1.00 98.44 69 LEU A CA 1
ATOM 561 C C . LEU A 1 69 ? 5.796 -0.378 -3.651 1.00 98.44 69 LEU A C 1
ATOM 563 O O . LEU A 1 69 ? 6.478 0.183 -2.802 1.00 98.44 69 LEU A O 1
ATOM 567 N N . THR A 1 70 ? 6.321 -0.888 -4.758 1.00 97.25 70 THR A N 1
ATOM 568 C CA . THR A 1 70 ? 7.745 -0.820 -5.076 1.00 97.25 70 THR A CA 1
ATOM 569 C C . THR A 1 70 ? 8.107 0.451 -5.837 1.00 97.25 70 THR A C 1
ATOM 571 O O . THR A 1 70 ? 9.281 0.686 -6.093 1.00 97.25 70 THR A O 1
ATOM 574 N N . GLY A 1 71 ? 7.142 1.306 -6.183 1.00 96.44 71 GLY A N 1
ATOM 575 C CA . GLY A 1 71 ? 7.359 2.613 -6.797 1.00 96.44 71 GLY A CA 1
ATOM 576 C C . GLY A 1 71 ? 7.725 2.569 -8.277 1.00 96.44 71 GLY A C 1
ATOM 577 O O . GLY A 1 71 ? 8.582 3.343 -8.696 1.00 96.44 71 GLY A O 1
ATOM 578 N N . PHE A 1 72 ? 7.138 1.648 -9.044 1.00 97.75 72 PHE A N 1
ATOM 579 C CA . PHE A 1 72 ? 7.212 1.640 -10.510 1.00 97.75 72 PHE A CA 1
ATOM 580 C C . PHE A 1 72 ? 6.090 2.445 -11.175 1.00 97.75 72 PHE A C 1
ATOM 582 O O . PHE A 1 72 ? 6.235 2.800 -12.339 1.00 97.75 72 PHE A O 1
ATOM 589 N N . LEU A 1 73 ? 5.030 2.794 -10.438 1.00 97.88 73 LEU A N 1
ATOM 590 C CA . LEU A 1 73 ? 3.994 3.716 -10.908 1.00 97.88 73 LEU A CA 1
ATOM 591 C C . LEU A 1 73 ? 4.315 5.143 -10.448 1.00 97.88 73 LEU A C 1
ATOM 593 O O . LEU A 1 73 ? 4.271 5.442 -9.249 1.00 97.88 73 LEU A O 1
ATOM 597 N N . ASP A 1 74 ? 4.668 6.005 -11.399 1.00 96.50 74 ASP A N 1
ATOM 598 C CA . ASP A 1 74 ? 4.831 7.444 -11.180 1.00 96.50 74 ASP A CA 1
ATOM 599 C C . ASP A 1 74 ? 3.489 8.200 -11.231 1.00 96.50 74 ASP A C 1
ATOM 601 O O . ASP A 1 74 ? 2.441 7.629 -11.537 1.00 96.50 74 ASP A O 1
ATOM 605 N N . ALA A 1 75 ? 3.516 9.501 -10.922 1.00 97.75 75 ALA A N 1
ATOM 606 C CA . ALA A 1 75 ? 2.323 10.350 -10.839 1.00 97.75 75 ALA A CA 1
ATOM 607 C C . ALA A 1 75 ? 1.533 10.470 -12.158 1.00 97.75 75 ALA A C 1
ATOM 609 O O . ALA A 1 75 ? 0.348 10.812 -12.132 1.00 97.75 75 ALA A O 1
ATOM 610 N N . SER A 1 76 ? 2.173 10.186 -13.293 1.00 96.94 76 SER A N 1
ATOM 611 C CA . SER A 1 76 ? 1.610 10.245 -14.646 1.00 96.94 76 SER A CA 1
ATOM 612 C C . SER A 1 76 ? 1.350 8.869 -15.264 1.00 96.94 76 SER A C 1
ATOM 614 O O . SER A 1 76 ? 0.864 8.796 -16.393 1.00 96.94 76 SER A O 1
ATOM 616 N N . HIS A 1 77 ? 1.646 7.782 -14.548 1.00 98.00 77 HIS A N 1
ATOM 617 C CA . HIS A 1 77 ? 1.573 6.435 -15.094 1.00 98.00 77 HIS A CA 1
ATOM 618 C C . HIS A 1 77 ? 0.138 6.092 -15.533 1.00 98.00 77 HIS A C 1
ATOM 620 O O . HIS A 1 77 ? -0.799 6.265 -14.743 1.00 98.00 77 HIS A O 1
ATOM 626 N N . PRO A 1 78 ? -0.074 5.547 -16.747 1.00 97.00 78 PRO A N 1
ATOM 627 C CA . PRO A 1 78 ? -1.414 5.298 -17.288 1.00 97.00 78 PRO A CA 1
ATOM 628 C C . PRO A 1 78 ? -2.251 4.365 -16.404 1.00 97.00 78 PRO A C 1
ATOM 630 O O . PRO A 1 78 ? -3.457 4.578 -16.247 1.00 97.00 78 PRO A O 1
ATOM 633 N N . HIS A 1 79 ? -1.606 3.372 -15.787 1.00 98.44 79 HIS A N 1
ATOM 634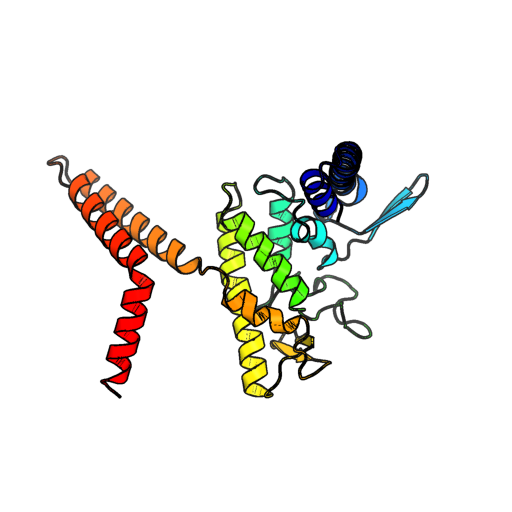 C CA . HIS A 1 79 ? -2.254 2.394 -14.909 1.00 98.44 79 HIS A CA 1
ATOM 635 C C . HIS A 1 79 ? -2.480 2.868 -13.468 1.00 98.44 79 HIS A C 1
ATOM 637 O O . HIS A 1 79 ? -3.202 2.204 -12.725 1.00 98.44 79 HIS A O 1
ATOM 643 N N . LEU A 1 80 ? -1.926 4.020 -13.055 1.00 98.62 80 LEU A N 1
ATOM 644 C CA . LEU A 1 80 ? -2.084 4.500 -11.678 1.00 98.62 80 LEU A CA 1
ATOM 645 C C . LEU A 1 80 ? -3.566 4.677 -11.315 1.00 98.62 80 LEU A C 1
ATOM 647 O O . LEU A 1 80 ? -3.973 4.291 -10.223 1.00 98.62 80 LEU A O 1
ATOM 651 N N . ARG A 1 81 ? -4.392 5.167 -12.251 1.00 98.31 81 ARG A N 1
ATOM 652 C CA . ARG A 1 81 ? -5.841 5.323 -12.037 1.00 98.31 81 ARG A CA 1
ATOM 653 C C . ARG A 1 81 ? -6.514 4.031 -11.569 1.00 98.31 81 ARG A C 1
ATOM 655 O O . ARG A 1 81 ? -7.229 4.059 -10.575 1.00 98.31 81 ARG A O 1
ATOM 662 N N . PHE A 1 82 ? -6.206 2.912 -12.224 1.00 98.62 82 PHE A N 1
ATOM 663 C CA . PHE A 1 82 ? -6.840 1.621 -11.975 1.00 98.62 82 PHE A CA 1
ATOM 664 C C . PHE A 1 82 ? -6.379 1.009 -10.657 1.00 98.62 82 PHE A C 1
ATOM 666 O O . PHE A 1 82 ? -7.164 0.397 -9.940 1.00 98.62 82 PHE A O 1
ATOM 673 N N . VAL A 1 83 ? -5.115 1.228 -10.291 1.00 98.75 83 VAL A N 1
ATOM 674 C CA . VAL A 1 83 ? -4.604 0.798 -8.987 1.00 98.75 83 VAL A CA 1
ATOM 675 C C . VAL A 1 83 ? -5.258 1.597 -7.855 1.00 98.75 83 VAL A C 1
ATOM 677 O O . VAL A 1 83 ? -5.634 1.018 -6.837 1.00 98.75 83 VAL A O 1
ATOM 680 N N . LEU A 1 84 ? -5.466 2.907 -8.035 1.00 98.81 84 LEU A N 1
ATOM 681 C CA . LEU A 1 84 ? -6.210 3.728 -7.073 1.00 98.81 84 LEU A CA 1
ATOM 682 C C . LEU A 1 84 ? -7.698 3.345 -7.013 1.00 98.81 84 LEU A C 1
ATOM 684 O O . LEU A 1 84 ? -8.274 3.355 -5.925 1.00 98.81 84 LEU A O 1
ATOM 688 N N . ASP A 1 85 ? -8.315 2.992 -8.149 1.00 98.62 85 ASP A N 1
ATOM 689 C CA . ASP A 1 85 ? -9.674 2.431 -8.204 1.00 98.62 85 ASP A CA 1
ATOM 690 C C . ASP A 1 85 ? -9.754 1.145 -7.384 1.00 98.62 85 ASP A C 1
ATOM 692 O O . ASP A 1 85 ? -10.626 1.015 -6.529 1.00 98.62 85 ASP A O 1
ATOM 696 N N . LEU A 1 86 ? -8.807 0.227 -7.585 1.00 98.75 86 LEU A N 1
ATOM 697 C CA . LEU A 1 86 ? -8.768 -1.048 -6.883 1.00 98.75 86 LEU A CA 1
ATOM 698 C C . LEU A 1 86 ? -8.605 -0.872 -5.367 1.00 98.75 86 LEU A C 1
ATOM 700 O O . LEU A 1 86 ? -9.353 -1.481 -4.604 1.00 98.75 86 LEU A O 1
ATOM 704 N N . ILE A 1 87 ? -7.662 -0.026 -4.932 1.00 98.81 87 ILE A N 1
ATOM 705 C CA . ILE A 1 87 ? -7.428 0.259 -3.507 1.00 98.81 87 ILE A CA 1
ATOM 706 C C . ILE A 1 87 ? -8.688 0.818 -2.856 1.00 98.81 87 ILE A C 1
ATOM 708 O O . ILE A 1 87 ? -9.033 0.392 -1.760 1.00 98.81 87 ILE A O 1
ATOM 712 N N . ARG A 1 88 ? -9.360 1.772 -3.513 1.00 98.50 88 ARG A N 1
ATOM 713 C CA . ARG A 1 88 ? -10.473 2.535 -2.933 1.00 98.50 88 ARG A CA 1
ATOM 714 C C . ARG A 1 88 ? -11.841 1.867 -3.102 1.00 98.50 88 ARG A C 1
ATOM 716 O O . ARG A 1 88 ? -12.821 2.381 -2.575 1.00 98.50 88 ARG A O 1
ATOM 723 N N . ASN A 1 89 ? -11.930 0.739 -3.801 1.00 98.50 89 ASN A N 1
ATOM 724 C CA . ASN A 1 89 ? -13.197 0.054 -4.045 1.00 98.50 89 ASN A CA 1
ATOM 725 C C . ASN A 1 89 ? -13.599 -0.848 -2.853 1.00 98.50 89 ASN A C 1
ATOM 727 O O . ASN A 1 89 ? -12.881 -1.814 -2.573 1.00 98.50 89 ASN A O 1
ATOM 731 N N . PRO A 1 90 ? -14.747 -0.598 -2.183 1.00 97.94 90 PRO A N 1
ATOM 732 C CA . PRO A 1 90 ? -15.223 -1.410 -1.058 1.00 97.94 90 PRO A CA 1
ATOM 733 C C . PRO A 1 90 ? -15.671 -2.828 -1.427 1.00 97.94 90 PRO A C 1
ATOM 735 O O . PRO A 1 90 ? -15.673 -3.695 -0.568 1.00 97.94 90 PRO A O 1
ATOM 738 N N . SER A 1 91 ? -16.013 -3.100 -2.686 1.00 97.75 91 SER A N 1
ATOM 739 C CA . SER A 1 91 ? -16.280 -4.464 -3.174 1.00 97.75 91 SER A CA 1
ATOM 740 C C . SER A 1 91 ? -14.993 -5.223 -3.528 1.00 97.75 91 SER A C 1
ATOM 742 O O . SER A 1 91 ? -15.035 -6.406 -3.865 1.00 97.75 91 SER A O 1
ATOM 744 N N . HIS A 1 92 ? -13.839 -4.546 -3.475 1.00 98.38 92 HIS A N 1
ATOM 745 C CA . HIS A 1 92 ? -12.529 -5.151 -3.685 1.00 98.38 92 HIS A CA 1
ATOM 746 C C . HIS A 1 92 ? -11.652 -5.043 -2.453 1.00 98.38 92 HIS A C 1
ATOM 748 O O . HIS A 1 92 ? -11.609 -6.007 -1.702 1.00 98.38 92 HIS A O 1
ATOM 754 N N . LEU A 1 93 ? -10.907 -3.946 -2.268 1.00 98.75 93 LEU A N 1
ATOM 755 C CA . LEU A 1 93 ? -9.854 -3.891 -1.255 1.00 98.75 93 LEU A CA 1
ATOM 756 C C . LEU A 1 93 ? -10.123 -2.928 -0.091 1.00 98.75 93 LEU A C 1
ATOM 758 O O . LEU A 1 93 ? -9.523 -3.078 0.974 1.00 98.75 93 LEU A O 1
ATOM 762 N N . TRP A 1 94 ? -10.998 -1.943 -0.259 1.00 98.81 94 TRP A N 1
ATOM 763 C CA . TRP A 1 94 ? -11.156 -0.886 0.737 1.00 98.81 94 TRP A CA 1
ATOM 764 C C . TRP A 1 94 ? -12.010 -1.315 1.928 1.00 98.81 94 TRP A C 1
ATOM 766 O O . TRP A 1 94 ? -13.106 -1.826 1.728 1.00 98.81 94 TRP A O 1
ATOM 776 N N . THR A 1 95 ? -11.590 -1.036 3.160 1.00 98.69 95 THR A N 1
ATOM 777 C CA . THR A 1 95 ? -12.456 -1.139 4.345 1.00 98.69 95 THR A CA 1
ATOM 778 C C . THR A 1 95 ? -12.279 0.071 5.261 1.00 98.69 95 THR A C 1
ATOM 780 O O . THR A 1 95 ? -11.341 0.863 5.110 1.00 98.69 95 THR A O 1
ATOM 783 N N . ASP A 1 96 ? -13.148 0.184 6.263 1.00 98.38 96 ASP A N 1
ATOM 784 C CA . ASP A 1 96 ? -13.018 1.182 7.332 1.00 98.38 96 ASP A CA 1
ATOM 785 C C . ASP A 1 96 ? -11.889 0.852 8.325 1.00 98.38 96 ASP A C 1
ATOM 787 O O . ASP A 1 96 ? -11.594 1.627 9.230 1.00 98.38 96 ASP A O 1
ATOM 791 N N . HIS A 1 97 ? -11.187 -0.261 8.098 1.00 98.56 97 HIS A N 1
ATOM 792 C CA . HIS A 1 97 ? -10.109 -0.765 8.942 1.00 98.56 97 HIS A CA 1
ATOM 793 C C . HIS A 1 97 ? -8.737 -0.801 8.251 1.00 98.56 97 HIS A C 1
ATOM 795 O O . HIS A 1 97 ? -7.707 -0.993 8.898 1.00 98.56 97 HIS A O 1
ATOM 801 N N . GLY A 1 98 ? -8.706 -0.612 6.928 1.00 98.50 98 GLY A N 1
ATOM 802 C CA . GLY A 1 98 ? -7.501 -0.674 6.106 1.00 98.50 98 GLY A CA 1
ATOM 803 C C . GLY A 1 98 ? -7.754 -1.311 4.739 1.00 98.50 98 GLY A C 1
ATOM 804 O O . GLY A 1 98 ? -8.884 -1.560 4.331 1.00 98.50 98 GLY A O 1
ATOM 805 N N . VAL A 1 99 ? -6.682 -1.587 4.004 1.00 98.88 99 VAL A N 1
ATOM 806 C CA . VAL A 1 99 ? -6.738 -2.325 2.736 1.00 98.88 99 VAL A CA 1
ATOM 807 C C . VAL A 1 99 ? -6.598 -3.816 3.029 1.00 98.88 99 VAL A C 1
ATOM 809 O O . VAL A 1 99 ? -5.603 -4.222 3.637 1.00 98.88 99 VAL A O 1
ATOM 812 N N . ARG A 1 100 ? -7.560 -4.635 2.596 1.00 98.50 100 ARG A N 1
ATOM 813 C CA . ARG A 1 100 ? -7.546 -6.105 2.755 1.00 98.50 100 ARG A CA 1
ATOM 814 C C . ARG A 1 100 ? -6.536 -6.790 1.832 1.00 98.50 100 ARG A C 1
ATOM 816 O O . ARG A 1 100 ? -6.222 -6.284 0.755 1.00 98.50 100 ARG A O 1
ATOM 823 N N . SER A 1 101 ? -6.040 -7.954 2.250 1.00 98.75 101 SER A N 1
ATOM 824 C CA . SER A 1 101 ? -5.018 -8.721 1.514 1.00 98.75 101 SER A CA 1
ATOM 825 C C . SER A 1 101 ? -5.485 -9.274 0.168 1.00 98.75 101 SER A C 1
ATOM 827 O O . SER A 1 101 ? -4.687 -9.347 -0.770 1.00 98.75 101 SER A O 1
ATOM 829 N N . LEU A 1 102 ? -6.770 -9.608 0.058 1.00 98.81 102 LEU A N 1
ATOM 830 C CA . LEU A 1 102 ? -7.395 -10.160 -1.139 1.00 98.81 102 LEU A CA 1
ATOM 831 C C . LEU A 1 102 ? -8.775 -9.538 -1.347 1.00 98.81 102 LEU A C 1
ATOM 833 O O . LEU A 1 102 ? -9.491 -9.263 -0.387 1.00 98.81 102 LEU A O 1
ATOM 837 N N . SER A 1 103 ? -9.139 -9.336 -2.608 1.00 98.56 103 SER A N 1
ATOM 838 C CA . SER A 1 103 ? -10.439 -8.835 -3.031 1.00 98.56 103 SER A CA 1
ATOM 839 C C . SER A 1 103 ? -11.570 -9.722 -2.530 1.00 98.56 103 SER A C 1
ATOM 841 O O . SER A 1 103 ? -11.528 -10.932 -2.718 1.00 98.56 103 SER A O 1
ATOM 843 N N . GLU A 1 104 ? -12.630 -9.108 -2.012 1.00 97.44 104 GLU A N 1
ATOM 844 C CA . GLU A 1 104 ? -13.865 -9.816 -1.630 1.00 97.44 104 GLU A CA 1
ATOM 845 C C . GLU A 1 104 ? -14.568 -10.474 -2.819 1.00 97.44 104 GLU A C 1
ATOM 847 O O . GLU A 1 104 ? -15.178 -11.526 -2.673 1.00 97.44 104 GLU A O 1
ATOM 852 N N . GLY A 1 105 ? -14.398 -9.925 -4.025 1.00 96.88 105 GLY A N 1
ATOM 853 C CA . GLY A 1 105 ? -14.847 -10.577 -5.256 1.00 96.88 105 GLY A CA 1
ATOM 854 C C . GLY A 1 105 ? -14.009 -11.786 -5.708 1.00 96.88 105 GLY A C 1
ATOM 855 O O . GLY A 1 105 ? -14.329 -12.373 -6.738 1.00 96.88 105 GLY A O 1
ATOM 856 N N . ASP A 1 106 ? -12.919 -12.147 -5.016 1.00 98.19 106 ASP A N 1
ATOM 857 C CA . ASP A 1 106 ? -12.141 -13.347 -5.351 1.00 98.19 106 ASP A CA 1
ATOM 858 C C . ASP A 1 106 ? -12.777 -14.597 -4.731 1.00 98.19 106 ASP A C 1
ATOM 860 O O . ASP A 1 106 ? -13.138 -14.615 -3.557 1.00 98.19 106 ASP A O 1
ATOM 864 N N . LYS A 1 107 ? -12.847 -15.694 -5.491 1.00 97.56 107 LYS A N 1
ATOM 865 C CA . LYS A 1 107 ? -13.424 -16.966 -5.025 1.00 97.56 107 LYS A CA 1
ATOM 866 C C . LYS A 1 107 ? -12.713 -17.582 -3.812 1.00 97.56 107 LYS A C 1
ATOM 868 O O . LYS A 1 107 ? -13.270 -18.469 -3.174 1.00 97.56 107 LYS A O 1
ATOM 873 N N . HIS A 1 108 ? -11.474 -17.180 -3.529 1.00 97.88 108 HIS A N 1
ATOM 874 C CA . HIS A 1 108 ? -10.717 -17.655 -2.370 1.00 97.88 108 HIS A CA 1
ATOM 875 C C . HIS A 1 108 ? -10.818 -16.717 -1.166 1.00 97.88 108 HIS A C 1
ATOM 877 O O . HIS A 1 108 ? -10.182 -16.996 -0.147 1.00 97.88 108 HIS A O 1
ATOM 883 N N . TYR A 1 109 ? -11.574 -15.622 -1.262 1.00 98.25 109 TYR A N 1
ATOM 884 C CA . TYR A 1 109 ? -11.738 -14.681 -0.164 1.00 98.25 109 TYR A CA 1
ATOM 885 C C . TYR A 1 109 ? -12.303 -15.373 1.077 1.00 98.25 109 TYR A C 1
ATOM 887 O O . TYR A 1 109 ? -13.333 -16.040 1.013 1.00 98.25 109 TYR A O 1
ATOM 895 N N . GLY A 1 110 ? -11.609 -15.259 2.210 1.00 97.19 110 GLY A N 1
ATOM 896 C CA . GLY A 1 110 ? -12.035 -15.896 3.458 1.00 97.19 110 GLY A CA 1
ATOM 897 C C . GLY A 1 110 ? -11.875 -17.424 3.512 1.00 97.19 110 GLY A C 1
ATOM 898 O O . GLY A 1 110 ? -12.196 -18.022 4.534 1.00 97.19 110 GLY A O 1
ATOM 899 N N . VAL A 1 111 ? -11.384 -18.080 2.450 1.00 96.81 111 VAL A N 1
ATOM 900 C CA . VAL A 1 111 ? -11.358 -19.552 2.335 1.00 96.81 111 VAL A CA 1
ATOM 901 C C . VAL A 1 111 ? -10.054 -20.161 2.866 1.00 96.81 111 VAL A C 1
ATOM 903 O O . VAL A 1 111 ? -8.957 -19.644 2.626 1.00 96.81 111 VAL A O 1
ATOM 906 N N . GLY A 1 112 ? -10.148 -21.349 3.473 1.00 94.69 112 GLY A N 1
ATOM 907 C CA . GLY A 1 112 ? -9.011 -22.103 4.015 1.00 94.69 112 GLY A CA 1
ATOM 908 C C . GLY A 1 112 ? -8.519 -21.491 5.324 1.00 94.69 112 GLY A C 1
ATOM 909 O O . GLY A 1 112 ? -9.320 -20.981 6.098 1.00 94.69 112 GLY A O 1
ATOM 910 N N . ASP A 1 113 ? -7.204 -21.467 5.545 1.00 93.75 113 ASP A N 1
ATOM 911 C CA . ASP A 1 113 ? -6.624 -20.877 6.765 1.00 93.75 113 ASP A CA 1
ATOM 912 C C . ASP A 1 113 ? -6.811 -19.352 6.861 1.00 93.75 113 ASP A C 1
ATOM 914 O O . ASP A 1 113 ? -6.521 -18.751 7.896 1.00 93.75 113 ASP A O 1
ATOM 918 N N . ASN A 1 114 ? -7.277 -18.713 5.781 1.00 96.06 114 ASN A N 1
ATOM 919 C CA . ASN A 1 114 ? -7.605 -17.293 5.705 1.00 96.06 114 ASN A CA 1
ATOM 920 C C . ASN A 1 114 ? -6.534 -16.355 6.302 1.00 96.06 114 ASN A C 1
ATOM 922 O O . ASN A 1 114 ? -6.820 -15.479 7.113 1.00 96.06 114 ASN A O 1
ATOM 926 N N . TYR A 1 115 ? -5.274 -16.573 5.925 1.00 97.00 115 TYR A N 1
ATOM 927 C CA . TYR A 1 115 ? -4.145 -15.771 6.407 1.00 97.00 115 TYR A CA 1
ATOM 928 C C . TYR A 1 115 ? -3.908 -14.560 5.487 1.00 97.00 115 TYR A C 1
ATOM 930 O O . TYR A 1 115 ? -4.086 -13.411 5.876 1.00 97.00 115 TYR A O 1
ATOM 938 N N . TRP A 1 116 ? -3.657 -14.816 4.200 1.00 98.12 116 TRP A N 1
ATOM 939 C CA . TRP A 1 116 ? -3.455 -13.788 3.163 1.00 98.12 116 TRP A CA 1
ATOM 940 C C . TRP A 1 116 ? -4.658 -13.625 2.221 1.00 98.12 116 TRP A C 1
ATOM 942 O O . TRP A 1 116 ? -4.510 -13.172 1.089 1.00 98.12 116 TRP A O 1
ATOM 952 N N . ARG A 1 117 ? -5.844 -14.069 2.651 1.00 98.31 117 ARG A N 1
ATOM 953 C CA . ARG A 1 117 ? -7.044 -14.179 1.800 1.00 98.31 117 ARG A CA 1
ATOM 954 C C . ARG A 1 117 ? -8.198 -13.272 2.221 1.00 98.31 117 ARG A C 1
ATOM 956 O O . ARG A 1 117 ? -9.317 -13.480 1.773 1.00 98.31 117 ARG A O 1
ATOM 963 N N . SER A 1 118 ? -7.949 -12.292 3.080 1.00 98.12 118 SER A N 1
ATOM 964 C CA . SER A 1 118 ? -8.946 -11.328 3.566 1.00 98.12 118 SER A CA 1
ATOM 965 C C . SER A 1 118 ? -8.347 -10.386 4.619 1.00 98.12 118 SER A C 1
ATOM 967 O O . SER A 1 118 ? -8.526 -9.178 4.482 1.00 98.12 118 SER A O 1
ATOM 969 N N . PRO A 1 119 ? -7.575 -10.860 5.619 1.00 98.62 119 PRO A N 1
ATOM 970 C CA . PRO A 1 119 ? -7.106 -10.002 6.702 1.00 98.62 119 PRO A CA 1
ATOM 971 C C . PRO A 1 119 ? -6.286 -8.797 6.242 1.00 98.62 119 PRO A C 1
ATOM 973 O O . PRO A 1 119 ? -5.667 -8.802 5.170 1.00 98.62 119 PRO A O 1
ATOM 976 N N . ILE A 1 120 ? -6.283 -7.768 7.082 1.00 98.88 120 ILE A N 1
ATOM 977 C CA . ILE A 1 120 ? -5.557 -6.514 6.907 1.00 98.88 120 ILE A CA 1
ATOM 978 C C . ILE A 1 120 ? -4.210 -6.628 7.611 1.00 98.88 120 ILE A C 1
ATOM 980 O O . ILE A 1 120 ? -4.142 -6.896 8.811 1.00 98.88 120 ILE A O 1
ATOM 984 N N . TRP A 1 121 ? -3.136 -6.371 6.866 1.00 98.81 121 TRP A N 1
ATOM 985 C CA . TRP A 1 121 ? -1.769 -6.442 7.375 1.00 98.81 121 TRP A CA 1
ATOM 986 C C . TRP A 1 121 ? -1.106 -5.067 7.351 1.00 98.81 121 TRP A C 1
ATOM 988 O O . TRP A 1 121 ? -1.104 -4.367 6.330 1.00 98.81 121 TRP A O 1
ATOM 998 N N . ILE A 1 122 ? -0.528 -4.672 8.487 1.00 98.81 122 ILE A N 1
ATOM 999 C CA . ILE A 1 122 ? -0.010 -3.312 8.682 1.00 98.81 122 ILE A CA 1
ATOM 1000 C C . ILE A 1 122 ? 1.250 -3.039 7.853 1.00 98.81 122 ILE A C 1
ATOM 1002 O O . ILE A 1 122 ? 1.425 -1.918 7.388 1.00 98.81 122 ILE A O 1
ATOM 1006 N N . ASN A 1 123 ? 2.095 -4.040 7.590 1.00 98.69 123 ASN A N 1
ATOM 1007 C CA . ASN A 1 123 ? 3.254 -3.899 6.694 1.00 98.69 123 ASN A CA 1
ATOM 1008 C C . ASN A 1 123 ? 2.859 -3.445 5.279 1.00 98.69 123 ASN A C 1
ATOM 1010 O O . ASN A 1 123 ? 3.421 -2.479 4.768 1.00 98.69 123 ASN A O 1
ATOM 1014 N N . PHE A 1 124 ? 1.884 -4.103 4.651 1.00 98.81 124 PHE A N 1
ATOM 1015 C CA . PHE A 1 124 ? 1.427 -3.744 3.307 1.00 98.81 124 PHE A CA 1
ATOM 1016 C C . PHE A 1 124 ? 0.696 -2.407 3.298 1.00 98.81 124 PHE A C 1
ATOM 1018 O O . PHE A 1 124 ? 0.957 -1.564 2.443 1.00 98.81 124 PHE A O 1
ATOM 1025 N N . ASN A 1 125 ? -0.160 -2.172 4.289 1.00 98.88 125 ASN A N 1
ATOM 1026 C CA . ASN A 1 125 ? -0.860 -0.903 4.444 1.00 98.88 125 ASN A CA 1
ATOM 1027 C C . ASN A 1 125 ? 0.099 0.281 4.661 1.00 98.88 125 ASN A C 1
ATOM 1029 O O . ASN A 1 125 ? -0.102 1.349 4.087 1.00 98.88 125 ASN A O 1
ATOM 1033 N N . TYR A 1 126 ? 1.183 0.083 5.414 1.00 98.88 126 TYR A N 1
ATOM 1034 C CA . TYR A 1 126 ? 2.254 1.067 5.562 1.00 98.88 126 TYR A CA 1
ATOM 1035 C C . TYR A 1 126 ? 2.913 1.407 4.218 1.00 98.88 126 TYR A C 1
ATOM 1037 O O . TYR A 1 126 ? 3.095 2.584 3.913 1.00 98.88 126 TYR A O 1
ATOM 1045 N N . LEU A 1 127 ? 3.228 0.399 3.394 1.00 98.88 127 LEU A N 1
ATOM 1046 C CA . LEU A 1 127 ? 3.797 0.618 2.059 1.00 98.88 127 LEU A CA 1
ATOM 1047 C C . LEU A 1 127 ? 2.815 1.354 1.135 1.00 98.88 127 LEU A C 1
ATOM 1049 O O . LEU A 1 127 ? 3.222 2.254 0.406 1.00 98.88 127 LEU A O 1
ATOM 1053 N N . ILE A 1 128 ? 1.520 1.026 1.191 1.00 98.88 128 ILE A N 1
ATOM 1054 C CA . ILE A 1 128 ? 0.482 1.751 0.441 1.00 98.88 128 ILE A CA 1
ATOM 1055 C C . ILE A 1 128 ? 0.474 3.227 0.854 1.00 98.88 128 ILE A C 1
ATOM 1057 O O . ILE A 1 128 ? 0.526 4.101 -0.009 1.00 98.88 128 ILE A O 1
ATOM 1061 N N . LEU A 1 129 ? 0.460 3.514 2.159 1.00 98.88 129 LEU A N 1
ATOM 1062 C CA . LEU A 1 129 ? 0.477 4.883 2.676 1.00 98.88 129 LEU A CA 1
ATOM 1063 C C . LEU A 1 129 ? 1.726 5.661 2.266 1.00 98.88 129 LEU A C 1
ATOM 1065 O O . LEU A 1 129 ? 1.604 6.818 1.874 1.00 98.88 129 LEU A O 1
ATOM 1069 N N . GLU A 1 130 ? 2.908 5.045 2.325 1.00 98.62 130 GLU A N 1
ATOM 1070 C CA . GLU A 1 130 ? 4.166 5.683 1.919 1.00 98.62 130 GLU A CA 1
ATOM 1071 C C . GLU A 1 130 ? 4.118 6.115 0.446 1.00 98.62 130 GLU A C 1
ATOM 1073 O O . GLU A 1 130 ? 4.414 7.267 0.116 1.00 98.62 130 GLU A O 1
ATOM 1078 N N . ARG A 1 131 ? 3.627 5.234 -0.433 1.00 98.62 131 ARG A N 1
ATOM 1079 C CA . ARG A 1 131 ? 3.480 5.539 -1.860 1.00 98.62 131 ARG A CA 1
ATOM 1080 C C . ARG A 1 131 ? 2.391 6.568 -2.135 1.00 98.62 131 ARG A C 1
ATOM 1082 O O . ARG A 1 131 ? 2.616 7.472 -2.937 1.00 98.62 131 ARG A O 1
ATOM 1089 N N . LEU A 1 132 ? 1.238 6.473 -1.471 1.00 98.75 132 LEU A N 1
ATOM 1090 C CA . LEU A 1 132 ? 0.163 7.459 -1.611 1.00 98.75 132 LEU A CA 1
ATOM 1091 C C . LEU A 1 132 ? 0.609 8.846 -1.143 1.00 98.75 132 LEU A C 1
ATOM 1093 O O . LEU A 1 132 ? 0.333 9.820 -1.835 1.00 98.75 132 LEU A O 1
ATOM 1097 N N . LEU A 1 133 ? 1.339 8.938 -0.028 1.00 98.62 133 LEU A N 1
ATOM 1098 C CA . LEU A 1 133 ? 1.906 10.191 0.469 1.00 98.62 133 LEU A CA 1
ATOM 1099 C C . LEU A 1 133 ? 2.876 10.807 -0.546 1.00 98.62 133 LEU A C 1
ATOM 1101 O O . LEU A 1 133 ? 2.747 11.982 -0.886 1.00 98.62 133 LEU A O 1
ATOM 1105 N N . SER A 1 134 ? 3.812 10.007 -1.067 1.00 98.38 134 SER A N 1
ATOM 1106 C CA . SER A 1 134 ? 4.759 10.454 -2.095 1.00 98.38 134 SER A CA 1
ATOM 1107 C C . SER A 1 134 ? 4.032 10.985 -3.339 1.00 98.38 134 SER A C 1
ATOM 1109 O O . SER A 1 134 ? 4.356 12.064 -3.838 1.00 98.38 134 SER A O 1
ATOM 1111 N N . LEU A 1 135 ? 3.000 10.278 -3.810 1.00 98.50 135 LEU A N 1
ATOM 1112 C CA . LEU A 1 135 ? 2.204 10.690 -4.969 1.00 98.50 135 LEU A CA 1
ATOM 1113 C C . LEU A 1 135 ? 1.305 11.900 -4.679 1.00 98.50 135 LEU A C 1
ATOM 1115 O O . LEU A 1 135 ? 1.121 12.735 -5.557 1.00 98.50 135 LEU A O 1
ATOM 1119 N N . ALA A 1 136 ? 0.781 12.040 -3.461 1.00 98.00 136 ALA A N 1
ATOM 1120 C CA . ALA A 1 136 ? 0.009 13.208 -3.034 1.00 98.00 136 ALA A CA 1
ATOM 1121 C C . ALA A 1 136 ? 0.858 14.492 -3.007 1.00 98.00 136 ALA A C 1
ATOM 1123 O O . ALA A 1 136 ? 0.347 15.594 -3.198 1.00 98.00 136 ALA A O 1
ATOM 1124 N N . GLN A 1 137 ? 2.170 14.360 -2.813 1.00 96.38 137 GLN A N 1
ATOM 1125 C CA . GLN A 1 137 ? 3.123 15.472 -2.805 1.00 96.38 137 GLN A CA 1
ATOM 1126 C C . GLN A 1 137 ? 3.788 15.714 -4.169 1.00 96.38 137 GLN A C 1
ATOM 1128 O O . GLN A 1 137 ? 4.494 16.706 -4.338 1.00 96.38 137 GLN A O 1
ATOM 1133 N N . THR A 1 138 ? 3.547 14.842 -5.151 1.00 97.19 138 THR A N 1
ATOM 1134 C CA . THR A 1 138 ? 4.111 14.955 -6.499 1.00 97.19 138 THR A CA 1
ATOM 1135 C C . THR A 1 138 ? 3.060 15.520 -7.461 1.00 97.19 138 THR A C 1
ATOM 1137 O O . THR A 1 138 ? 1.955 14.978 -7.527 1.00 97.19 138 THR A O 1
ATOM 1140 N N . PRO A 1 139 ? 3.360 16.580 -8.236 1.00 96.94 139 PRO A N 1
ATOM 1141 C CA . PRO A 1 139 ? 2.437 17.081 -9.250 1.00 96.94 139 PRO A CA 1
ATOM 1142 C C . PRO A 1 139 ? 2.050 15.991 -10.255 1.00 96.94 139 PRO A C 1
ATOM 1144 O O . PRO A 1 139 ? 2.910 15.322 -10.826 1.00 96.94 139 PRO A O 1
ATOM 1147 N N . GLY A 1 140 ? 0.751 15.828 -10.493 1.00 96.75 140 GLY A N 1
ATOM 1148 C CA . GLY A 1 140 ? 0.237 14.858 -11.453 1.00 96.75 140 GLY A CA 1
ATOM 1149 C C . GLY A 1 140 ? -1.290 14.810 -11.485 1.00 96.75 140 GLY A C 1
ATOM 1150 O O . GLY A 1 140 ? -1.948 15.337 -10.582 1.00 96.75 140 GLY A O 1
ATOM 1151 N N . PRO A 1 141 ? -1.879 14.164 -12.506 1.00 97.69 141 PRO A N 1
ATOM 1152 C CA . PRO A 1 141 ? -3.330 14.103 -12.697 1.00 97.69 141 PRO A CA 1
ATOM 1153 C C . PRO A 1 141 ? -4.081 13.471 -11.516 1.00 97.69 141 PRO A C 1
ATOM 1155 O O . PRO A 1 141 ? -5.226 13.830 -11.253 1.00 97.69 141 PRO A O 1
ATOM 1158 N N . PHE A 1 142 ? -3.438 12.561 -10.779 1.00 98.00 142 PHE A N 1
ATOM 1159 C CA . PHE A 1 142 ? -4.057 11.830 -9.669 1.00 98.00 142 PHE A CA 1
ATOM 1160 C C . PHE A 1 142 ? -3.633 12.327 -8.281 1.00 98.00 142 PHE A C 1
ATOM 1162 O O . PHE A 1 142 ? -4.014 11.719 -7.285 1.00 98.00 142 PHE A O 1
ATOM 1169 N N . GLN A 1 143 ? -2.892 13.439 -8.191 1.00 97.56 143 GLN A N 1
ATOM 1170 C CA . GLN A 1 143 ? -2.337 13.951 -6.931 1.00 97.56 143 GLN A CA 1
ATOM 1171 C C . GLN A 1 143 ? -3.401 14.100 -5.832 1.00 97.56 143 GLN A C 1
ATOM 1173 O O . GLN A 1 143 ? -3.254 13.557 -4.738 1.00 97.56 143 GLN A O 1
ATOM 1178 N N . ARG A 1 144 ? -4.509 14.788 -6.144 1.00 96.75 144 ARG A N 1
ATOM 1179 C CA . ARG A 1 144 ? -5.621 15.002 -5.202 1.00 96.75 144 ARG A CA 1
ATOM 1180 C C . ARG A 1 144 ? -6.242 13.681 -4.748 1.00 96.75 144 ARG A C 1
ATOM 1182 O O . ARG A 1 144 ? -6.508 13.487 -3.572 1.00 96.75 144 ARG A O 1
ATOM 1189 N N . ARG A 1 145 ? -6.425 12.750 -5.680 1.00 98.00 145 ARG A N 1
ATOM 1190 C CA . ARG A 1 145 ? -6.997 11.440 -5.378 1.00 98.00 145 ARG A CA 1
ATOM 1191 C C . ARG A 1 145 ? -6.097 10.638 -4.432 1.00 98.00 145 ARG A C 1
ATOM 1193 O O . ARG A 1 145 ? -6.593 10.008 -3.505 1.00 98.00 145 ARG A O 1
ATOM 1200 N N . CYS A 1 146 ? -4.780 10.682 -4.637 1.00 98.56 146 CYS A N 1
ATOM 1201 C CA . CYS A 1 146 ? -3.819 10.070 -3.720 1.00 98.56 146 CYS A CA 1
ATOM 1202 C C . CYS A 1 146 ? -3.882 10.702 -2.324 1.00 98.56 146 CYS A C 1
ATOM 1204 O O . CYS A 1 146 ? -3.839 9.969 -1.339 1.00 98.56 146 CYS A O 1
ATOM 1206 N N . GLN A 1 147 ? -4.025 12.031 -2.240 1.00 98.19 147 GLN A N 1
ATOM 1207 C CA . GLN A 1 147 ? -4.181 12.761 -0.978 1.00 98.19 147 GLN A CA 1
ATOM 1208 C C . GLN A 1 147 ? -5.426 12.300 -0.206 1.00 98.19 147 GLN A C 1
ATOM 1210 O O . GLN A 1 147 ? -5.311 11.925 0.959 1.00 98.19 147 GLN A O 1
ATOM 1215 N N . GLU A 1 148 ? -6.584 12.250 -0.864 1.00 98.25 148 GLU A N 1
ATOM 1216 C CA . GLU A 1 148 ? -7.854 11.830 -0.256 1.00 98.25 148 GLU A CA 1
ATOM 1217 C C . GLU A 1 148 ? -7.789 10.383 0.267 1.00 98.25 148 GLU A C 1
ATOM 1219 O O . GLU A 1 148 ? -8.186 10.106 1.401 1.00 98.25 148 GLU A O 1
ATOM 1224 N N . ILE A 1 149 ? -7.241 9.456 -0.532 1.00 98.69 149 ILE A N 1
ATOM 1225 C CA . ILE A 1 149 ? -7.080 8.049 -0.130 1.00 98.69 149 ILE A CA 1
ATOM 1226 C C . ILE A 1 149 ? -6.085 7.933 1.032 1.00 98.69 149 ILE A C 1
ATOM 1228 O O . ILE A 1 149 ? -6.353 7.207 1.986 1.00 98.69 149 ILE A O 1
ATOM 1232 N N . TYR A 1 150 ? -4.958 8.652 0.980 1.00 98.81 150 TYR A N 1
ATOM 1233 C CA . TYR A 1 150 ? -3.945 8.659 2.039 1.00 98.81 150 TYR A CA 1
ATOM 1234 C C . TYR A 1 150 ? -4.527 9.100 3.384 1.00 98.81 150 TYR A C 1
ATOM 1236 O O . TYR A 1 150 ? -4.340 8.407 4.384 1.00 98.81 150 TYR A O 1
ATOM 1244 N N . ILE A 1 151 ? -5.240 10.230 3.396 1.00 98.44 151 ILE A N 1
ATOM 1245 C CA . ILE A 1 151 ? -5.848 10.810 4.597 1.00 98.44 151 ILE A CA 1
ATOM 1246 C C . ILE A 1 151 ? -6.756 9.780 5.275 1.00 98.44 151 ILE A C 1
ATOM 1248 O O . ILE A 1 151 ? -6.564 9.444 6.446 1.00 98.44 151 ILE A O 1
ATOM 1252 N N . GLN A 1 152 ? -7.698 9.225 4.508 1.00 98.56 152 GLN A N 1
ATOM 1253 C CA . GLN A 1 152 ? -8.691 8.295 5.038 1.00 98.56 152 GLN A CA 1
ATOM 1254 C C . GLN A 1 152 ? -8.052 6.977 5.473 1.00 98.56 152 GLN A C 1
ATOM 1256 O O . GLN A 1 152 ? -8.310 6.500 6.573 1.00 98.56 152 GLN A O 1
ATOM 1261 N N . LEU A 1 153 ? -7.159 6.412 4.656 1.00 98.81 153 LEU A N 1
ATOM 1262 C CA . LEU A 1 153 ? -6.521 5.137 4.973 1.00 98.81 153 LEU A CA 1
ATOM 1263 C C . LEU A 1 153 ? -5.666 5.245 6.239 1.00 98.81 153 LEU A C 1
ATOM 1265 O O . LEU A 1 153 ? -5.706 4.363 7.096 1.00 98.81 153 LEU A O 1
ATOM 1269 N N . ARG A 1 154 ? -4.913 6.344 6.380 1.00 98.75 154 ARG A N 1
ATOM 1270 C CA . ARG A 1 154 ? -4.082 6.603 7.559 1.00 98.75 154 ARG A CA 1
ATOM 1271 C C . ARG A 1 154 ? -4.936 6.639 8.821 1.00 98.75 154 ARG A C 1
ATOM 1273 O O . ARG A 1 154 ? -4.544 6.044 9.823 1.00 98.75 154 ARG A O 1
ATOM 1280 N N . ARG A 1 155 ? -6.082 7.318 8.766 1.00 98.44 155 ARG A N 1
ATOM 1281 C CA . ARG A 1 155 ? -7.031 7.390 9.877 1.00 98.44 155 ARG A CA 1
ATOM 1282 C C . ARG A 1 155 ? -7.592 6.011 10.229 1.00 98.44 155 ARG A C 1
ATOM 1284 O O . ARG A 1 155 ? -7.425 5.589 11.369 1.00 98.44 155 ARG A O 1
ATOM 1291 N N . ASN A 1 156 ? -8.133 5.292 9.246 1.00 98.69 156 ASN A N 1
ATOM 1292 C CA . ASN A 1 156 ? -8.730 3.963 9.418 1.00 98.69 156 ASN A CA 1
ATOM 1293 C C . ASN A 1 156 ? -7.769 2.977 10.102 1.00 98.69 156 ASN A C 1
ATOM 1295 O O . ASN A 1 156 ? -8.142 2.284 11.048 1.00 98.69 156 ASN A O 1
ATOM 1299 N N . ILE A 1 157 ? -6.505 2.948 9.664 1.00 98.62 157 ILE A N 1
ATOM 1300 C CA . ILE A 1 157 ? -5.486 2.060 10.238 1.00 98.62 157 ILE A CA 1
ATOM 1301 C C . ILE A 1 157 ? -5.162 2.441 11.685 1.00 98.62 157 ILE A C 1
ATOM 1303 O O . ILE A 1 157 ? -5.090 1.568 12.549 1.00 98.62 157 ILE A O 1
ATOM 1307 N N . VAL A 1 158 ? -4.935 3.732 11.957 1.00 98.56 158 VAL A N 1
ATOM 1308 C CA . VAL A 1 158 ? -4.582 4.193 13.308 1.00 98.56 158 VAL A CA 1
ATOM 1309 C C . VAL A 1 158 ? -5.731 3.936 14.277 1.00 98.56 158 VAL A C 1
ATOM 1311 O O . VAL A 1 158 ? -5.486 3.402 15.355 1.00 98.56 158 VAL A O 1
ATOM 1314 N N . GLU A 1 159 ? -6.963 4.267 13.889 1.00 98.44 159 GLU A N 1
ATOM 1315 C CA . GLU A 1 159 ? -8.155 4.029 14.706 1.00 98.44 159 GLU A CA 1
ATOM 1316 C C . GLU A 1 159 ? -8.360 2.532 14.960 1.00 98.44 159 GLU A C 1
ATOM 1318 O O . GLU A 1 159 ? -8.552 2.140 16.104 1.00 98.44 159 GLU A O 1
ATOM 1323 N N . THR A 1 160 ? -8.215 1.678 13.946 1.00 98.62 160 THR A N 1
ATOM 1324 C CA . THR A 1 160 ? -8.383 0.221 14.100 1.00 98.62 160 THR A CA 1
ATOM 1325 C C . THR A 1 160 ? -7.376 -0.384 15.070 1.00 98.62 160 THR A C 1
ATOM 1327 O O . THR A 1 160 ? -7.757 -1.078 16.013 1.00 98.62 160 THR A O 1
ATOM 1330 N N . VAL A 1 161 ? -6.085 -0.095 14.882 1.00 98.44 161 VAL A N 1
ATOM 1331 C CA . VAL A 1 161 ? -5.033 -0.624 15.762 1.00 98.44 161 VAL A CA 1
ATOM 1332 C C . VAL A 1 161 ? -5.194 -0.081 17.183 1.00 98.44 161 VAL A C 1
ATOM 1334 O O . VAL A 1 161 ? -5.016 -0.823 18.147 1.00 98.44 161 VAL A O 1
ATOM 1337 N N . TYR A 1 162 ? -5.540 1.202 17.327 1.00 98.12 162 TYR A N 1
ATOM 1338 C CA . TYR A 1 162 ? -5.718 1.833 18.632 1.00 98.12 162 TYR A CA 1
ATOM 1339 C C . TYR A 1 162 ? -6.935 1.287 19.383 1.00 98.12 162 TYR A C 1
ATOM 1341 O O . TYR A 1 162 ? -6.799 0.926 20.549 1.00 98.12 162 TYR A O 1
ATOM 1349 N N . THR A 1 163 ? -8.088 1.172 18.725 1.00 97.69 163 THR A N 1
ATOM 1350 C CA . THR A 1 163 ? -9.306 0.600 19.316 1.00 97.69 163 THR A CA 1
ATOM 1351 C C . THR A 1 163 ? -9.076 -0.851 19.718 1.00 97.69 163 THR A C 1
ATOM 1353 O O . THR A 1 163 ? -9.297 -1.198 20.872 1.00 97.69 163 THR A O 1
ATOM 1356 N N . SER A 1 164 ? -8.499 -1.675 18.835 1.00 97.44 164 SER A N 1
ATOM 1357 C CA . SER A 1 164 ? -8.161 -3.058 19.189 1.00 97.44 164 SER A CA 1
ATOM 1358 C C . SER A 1 164 ? -7.189 -3.134 20.371 1.00 97.44 164 SER A C 1
ATOM 1360 O O . SER A 1 164 ? -7.316 -4.032 21.200 1.00 97.44 164 SER A O 1
ATOM 1362 N N . TYR A 1 165 ? -6.228 -2.211 20.474 1.00 97.19 165 TYR A N 1
ATOM 1363 C CA . TYR A 1 165 ? -5.325 -2.144 21.622 1.00 97.19 165 TYR A CA 1
ATOM 1364 C C . TYR A 1 165 ? -6.045 -1.744 22.914 1.00 97.19 165 TYR A C 1
ATOM 1366 O O . TYR A 1 165 ? -5.752 -2.318 23.960 1.00 97.19 165 TYR A O 1
ATOM 1374 N N . LEU A 1 166 ? -6.982 -0.792 22.866 1.00 97.50 166 LEU A N 1
ATOM 1375 C CA . LEU A 1 166 ? -7.790 -0.417 24.029 1.00 97.50 166 LEU A CA 1
ATOM 1376 C C . LEU A 1 166 ? -8.677 -1.572 24.503 1.00 97.50 166 LEU A C 1
ATOM 1378 O O . LEU A 1 166 ? -8.763 -1.809 25.706 1.00 97.50 166 LEU A O 1
ATOM 1382 N N . ASP A 1 167 ? -9.285 -2.297 23.567 1.00 96.19 167 ASP A N 1
ATOM 1383 C CA . ASP A 1 167 ? -10.225 -3.374 23.872 1.00 96.19 167 ASP A CA 1
ATOM 1384 C C . ASP A 1 167 ? -9.524 -4.615 24.436 1.00 96.19 167 ASP A C 1
ATOM 1386 O O . ASP A 1 167 ? -10.060 -5.286 25.318 1.00 96.19 167 ASP A O 1
ATOM 1390 N N . THR A 1 168 ? -8.325 -4.940 23.938 1.00 96.69 168 THR A N 1
ATOM 1391 C CA . THR A 1 168 ? -7.656 -6.210 24.271 1.00 96.69 168 THR A CA 1
ATOM 1392 C C . THR A 1 168 ? -6.346 -6.058 25.041 1.00 96.69 168 THR A C 1
ATOM 1394 O O . THR A 1 168 ? -5.790 -7.062 25.476 1.00 96.69 168 THR A O 1
ATOM 1397 N N . GLY A 1 169 ? -5.793 -4.849 25.154 1.00 96.19 169 GLY A N 1
ATOM 1398 C CA . GLY A 1 169 ? -4.470 -4.592 25.739 1.00 96.19 169 GLY A CA 1
ATOM 1399 C C . GLY A 1 169 ? -3.280 -4.990 24.855 1.00 96.19 169 GLY A C 1
ATOM 1400 O O . GLY A 1 169 ? -2.138 -4.955 25.318 1.00 96.19 169 GLY A O 1
ATOM 1401 N N . PHE A 1 170 ? -3.508 -5.372 23.592 1.00 95.81 170 PHE A N 1
ATOM 1402 C CA . PHE A 1 170 ? -2.470 -5.902 22.702 1.00 95.81 170 PHE A CA 1
ATOM 1403 C C . PHE A 1 170 ? -2.545 -5.317 21.296 1.00 95.81 170 PHE A C 1
ATOM 1405 O O . PHE A 1 170 ? -3.609 -4.961 20.802 1.00 95.81 170 PHE A O 1
ATOM 1412 N N . VAL A 1 171 ? -1.393 -5.282 20.628 1.00 97.00 171 VAL A N 1
ATOM 1413 C CA . VAL A 1 171 ? -1.322 -5.147 19.170 1.00 97.00 171 VAL A CA 1
ATOM 1414 C C . VAL A 1 171 ? -1.240 -6.533 18.536 1.00 97.00 171 VAL A C 1
ATOM 1416 O O . VAL A 1 171 ? -0.622 -7.439 19.102 1.00 97.00 171 VAL A O 1
ATOM 1419 N N . TRP A 1 172 ? -1.852 -6.691 17.367 1.00 98.69 172 TRP A N 1
ATOM 1420 C CA . TRP A 1 172 ? -2.050 -7.991 16.729 1.00 98.69 172 TRP A CA 1
ATOM 1421 C C . TRP A 1 172 ? -1.326 -8.107 15.391 1.00 98.69 172 TRP A C 1
ATOM 1423 O O . TRP A 1 172 ? -0.947 -7.106 14.775 1.00 98.69 172 TRP A O 1
ATOM 1433 N N . GLU A 1 173 ? -1.108 -9.345 14.960 1.00 98.62 173 GLU A N 1
ATOM 1434 C CA . GLU A 1 173 ? -0.412 -9.674 13.716 1.00 98.62 173 GLU A CA 1
ATOM 1435 C C . GLU A 1 173 ? -1.146 -9.150 12.474 1.00 98.62 173 GLU A C 1
ATOM 1437 O O . GLU A 1 173 ? -0.536 -8.531 11.594 1.00 98.62 173 GLU A O 1
ATOM 1442 N N . GLN A 1 174 ? -2.459 -9.371 12.448 1.00 98.50 174 GLN A N 1
ATOM 1443 C CA . GLN A 1 174 ? -3.377 -8.974 11.386 1.00 98.50 174 GLN A CA 1
ATOM 1444 C C . GLN A 1 174 ? -4.719 -8.535 11.996 1.00 98.50 174 GLN A C 1
ATOM 1446 O O . GLN A 1 174 ? -5.012 -8.851 13.153 1.00 98.50 174 GLN A O 1
ATOM 1451 N N . TYR A 1 175 ? -5.542 -7.844 11.209 1.00 98.69 175 TYR A N 1
ATOM 1452 C CA . TYR A 1 175 ? -6.853 -7.345 11.634 1.00 98.69 175 TYR A CA 1
ATOM 1453 C C . TYR A 1 175 ? -7.960 -7.833 10.702 1.00 98.69 175 TYR A C 1
ATOM 1455 O O . TYR A 1 175 ? -7.775 -7.933 9.486 1.00 98.69 175 TYR A O 1
ATOM 1463 N N . ASP A 1 176 ? -9.112 -8.139 11.285 1.00 97.50 176 ASP A N 1
ATOM 1464 C CA . ASP A 1 176 ? -10.316 -8.515 10.558 1.00 97.50 176 ASP A CA 1
ATOM 1465 C C . ASP A 1 176 ? -10.852 -7.342 9.711 1.00 97.50 176 ASP A C 1
ATOM 1467 O O . ASP A 1 176 ? -10.964 -6.227 10.225 1.00 97.50 176 ASP A O 1
ATOM 1471 N N . PRO A 1 177 ? -11.213 -7.545 8.432 1.00 97.12 177 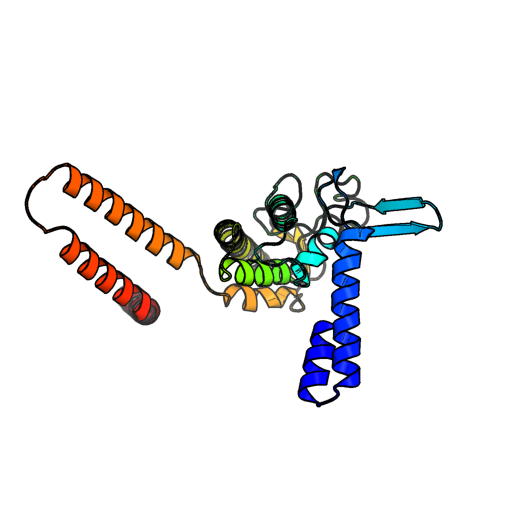PRO A N 1
ATOM 1472 C CA . PRO A 1 177 ? -11.703 -6.461 7.587 1.00 97.12 177 PRO A CA 1
ATOM 1473 C C . PRO A 1 177 ? -13.143 -6.019 7.861 1.00 97.12 177 PRO A C 1
ATOM 1475 O O . PRO A 1 177 ? -13.523 -4.978 7.327 1.00 97.12 177 PRO A O 1
ATOM 1478 N N . VAL A 1 178 ? -13.929 -6.777 8.634 1.00 95.50 178 VAL A N 1
ATOM 1479 C CA . VAL A 1 178 ? -15.339 -6.474 8.925 1.00 95.50 178 VAL A CA 1
ATOM 1480 C C . VAL A 1 178 ? -15.468 -5.645 10.198 1.00 95.50 178 VAL A C 1
ATOM 1482 O O . VAL A 1 178 ? -16.142 -4.622 10.180 1.00 95.50 178 VAL A O 1
ATOM 1485 N N . GLY A 1 179 ? -14.843 -6.090 11.291 1.00 95.06 179 GLY A N 1
ATOM 1486 C CA . GLY A 1 179 ? -14.942 -5.441 12.605 1.00 95.06 179 GLY A CA 1
ATOM 1487 C C . GLY A 1 179 ? -13.655 -4.782 13.100 1.00 95.06 179 GLY A C 1
ATOM 1488 O O . GLY A 1 179 ? -13.652 -4.179 14.172 1.00 95.06 179 GLY A O 1
ATOM 1489 N N . GLY A 1 180 ? -12.538 -4.932 12.381 1.00 96.88 180 GLY A N 1
ATOM 1490 C CA . GLY A 1 180 ? -11.248 -4.386 12.807 1.00 96.88 180 GLY A CA 1
ATOM 1491 C C . GLY A 1 180 ? -10.639 -5.104 14.012 1.00 96.88 180 GLY A C 1
ATOM 1492 O O . GLY A 1 180 ? -9.686 -4.609 14.609 1.00 96.88 180 GLY A O 1
ATOM 1493 N N . HIS A 1 181 ? -11.173 -6.266 14.394 1.00 97.31 181 HIS A N 1
ATOM 1494 C CA . HIS A 1 181 ? -10.678 -7.031 15.533 1.00 97.31 181 HIS A CA 1
ATOM 1495 C C . HIS A 1 181 ? -9.301 -7.623 15.233 1.00 97.31 181 HIS A C 1
ATOM 1497 O O . HIS A 1 181 ? -9.068 -8.175 14.155 1.00 97.31 181 HIS A O 1
ATOM 1503 N N . GLY A 1 182 ? -8.393 -7.540 16.201 1.00 97.50 182 GLY A N 1
ATOM 1504 C CA . GLY A 1 182 ? -7.098 -8.199 16.120 1.00 97.50 182 GLY A CA 1
ATOM 1505 C C . GLY A 1 182 ? -7.218 -9.723 16.039 1.00 97.50 182 GLY A C 1
ATOM 1506 O O . GLY A 1 182 ? -8.049 -10.335 16.710 1.00 97.50 182 GLY A O 1
ATOM 1507 N N . GLN A 1 183 ? -6.390 -10.347 15.203 1.00 97.38 183 GLN A N 1
ATOM 1508 C CA . GLN A 1 183 ? -6.378 -11.793 14.989 1.00 97.38 183 GLN 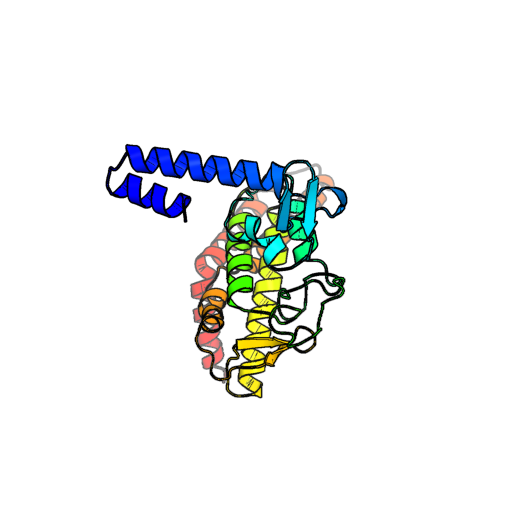A CA 1
ATOM 1509 C C . GLN A 1 183 ? -4.956 -12.360 15.084 1.00 97.38 183 GLN A C 1
ATOM 1511 O O . GLN A 1 183 ? -3.967 -11.659 14.859 1.00 97.38 183 GLN A O 1
ATOM 1516 N N . ARG A 1 184 ? -4.874 -13.676 15.329 1.00 94.75 184 ARG A N 1
ATOM 1517 C CA . ARG A 1 184 ? -3.634 -14.476 15.316 1.00 94.75 184 ARG A CA 1
ATOM 1518 C C . ARG A 1 184 ? -2.655 -14.050 16.417 1.00 94.75 184 ARG A C 1
ATOM 1520 O O . ARG A 1 184 ? -3.048 -14.043 17.582 1.00 94.75 184 ARG A O 1
ATOM 1527 N N . GLY A 1 185 ? -1.387 -13.791 16.088 1.00 93.50 185 GLY A N 1
ATOM 1528 C CA . GLY A 1 185 ? -0.361 -13.461 17.075 1.00 93.50 185 GLY A CA 1
ATOM 1529 C C . GLY A 1 185 ? -0.713 -12.210 17.886 1.00 93.50 185 GLY A C 1
ATOM 1530 O O . GLY A 1 185 ? -0.935 -11.141 17.319 1.00 93.50 185 GLY A O 1
ATOM 1531 N N . GLN A 1 186 ? -0.740 -12.347 19.212 1.00 94.81 186 GLN A N 1
ATOM 1532 C CA . GLN A 1 186 ? -0.852 -11.234 20.160 1.00 94.81 186 GLN A CA 1
ATOM 1533 C C . GLN A 1 186 ? 0.518 -10.623 20.446 1.00 94.81 186 GLN A C 1
ATOM 1535 O O . GLN A 1 186 ? 1.549 -11.237 20.174 1.00 94.81 186 GLN A O 1
ATOM 1540 N N . GLN A 1 187 ? 0.523 -9.422 21.036 1.00 94.56 187 GLN A N 1
ATOM 1541 C CA . GLN A 1 187 ? 1.746 -8.679 21.368 1.00 94.56 187 GLN A CA 1
ATOM 1542 C C . GLN A 1 187 ? 2.675 -8.536 20.157 1.00 94.56 187 GLN A C 1
ATOM 1544 O O . GLN A 1 187 ? 3.898 -8.511 20.285 1.00 94.56 187 GLN A O 1
ATOM 1549 N N . PHE A 1 188 ? 2.094 -8.446 18.961 1.00 97.56 188 PHE A N 1
ATOM 1550 C CA . PHE A 1 188 ? 2.838 -8.473 17.716 1.00 97.56 188 PHE A CA 1
ATOM 1551 C C . PHE A 1 188 ? 3.449 -7.100 17.429 1.00 97.56 188 PHE A C 1
ATOM 1553 O O . PHE A 1 188 ? 3.092 -6.406 16.485 1.00 97.56 188 PHE A O 1
ATOM 1560 N N . THR A 1 189 ? 4.426 -6.686 18.227 1.00 95.69 189 THR A N 1
ATOM 1561 C CA . THR A 1 189 ? 5.263 -5.506 17.960 1.00 95.69 189 THR A CA 1
ATOM 1562 C C . THR A 1 189 ? 6.335 -5.787 16.895 1.00 95.69 189 THR A C 1
ATOM 1564 O O . THR A 1 189 ? 7.377 -5.138 16.867 1.00 95.69 189 THR A O 1
ATOM 1567 N N . GLY A 1 190 ? 6.057 -6.732 15.986 1.00 96.19 190 GLY A N 1
ATOM 1568 C CA . GLY A 1 190 ? 6.746 -6.906 14.710 1.00 96.19 190 GLY A CA 1
ATOM 1569 C C . GLY A 1 190 ? 6.353 -5.794 13.735 1.00 96.19 190 GLY A C 1
ATOM 1570 O O . GLY A 1 190 ? 6.420 -4.610 14.063 1.00 96.19 190 GLY A O 1
ATOM 1571 N N . TRP A 1 191 ? 5.886 -6.130 12.528 1.00 98.06 191 TRP A N 1
ATOM 1572 C CA . TRP A 1 191 ? 5.506 -5.079 11.573 1.00 98.06 191 TRP A CA 1
ATOM 1573 C C . TRP A 1 191 ? 4.336 -4.203 12.034 1.00 98.06 191 TRP A C 1
ATOM 1575 O O . TRP A 1 191 ? 4.216 -3.080 11.556 1.00 98.06 191 TRP A O 1
ATOM 1585 N N . THR A 1 192 ? 3.490 -4.644 12.970 1.00 98.50 192 THR A N 1
ATOM 1586 C CA . THR A 1 192 ? 2.374 -3.814 13.460 1.00 98.50 192 THR A CA 1
ATOM 1587 C C . THR A 1 192 ? 2.881 -2.597 14.237 1.00 98.50 192 THR A C 1
ATOM 1589 O O . THR A 1 192 ? 2.211 -1.565 14.260 1.00 98.50 192 THR A O 1
ATOM 1592 N N . ALA A 1 193 ? 4.123 -2.624 14.740 1.00 98.06 193 ALA A N 1
ATOM 1593 C CA . ALA A 1 193 ? 4.783 -1.445 15.301 1.00 98.06 193 ALA A CA 1
ATOM 1594 C C . ALA A 1 193 ? 4.939 -0.287 14.288 1.00 98.06 193 ALA A C 1
ATOM 1596 O O . ALA A 1 193 ? 5.096 0.868 14.692 1.00 98.06 193 ALA A O 1
ATOM 1597 N N . LEU A 1 194 ? 4.820 -0.548 12.976 1.00 98.69 194 LEU A N 1
ATOM 1598 C CA . LEU A 1 194 ? 4.775 0.495 11.944 1.00 98.69 194 LEU A CA 1
ATOM 1599 C C . LEU A 1 194 ? 3.614 1.478 12.138 1.00 98.69 194 LEU A C 1
ATOM 1601 O O . LEU A 1 194 ? 3.711 2.598 11.640 1.00 98.69 194 LEU A O 1
ATOM 1605 N N . VAL A 1 195 ? 2.574 1.143 12.915 1.00 98.19 195 VAL A N 1
ATOM 1606 C CA . VAL A 1 195 ? 1.520 2.102 13.291 1.00 98.19 195 VAL A CA 1
ATOM 1607 C C . VAL A 1 195 ? 2.101 3.376 13.921 1.00 98.19 195 VAL A C 1
ATOM 1609 O O . VAL A 1 195 ? 1.619 4.474 13.654 1.00 98.19 195 VAL A O 1
ATOM 1612 N N . VAL A 1 196 ? 3.211 3.273 14.664 1.00 98.00 196 VAL A N 1
ATOM 1613 C CA . VAL A 1 196 ? 3.914 4.435 15.231 1.00 98.00 196 VAL A CA 1
ATOM 1614 C C . VAL A 1 196 ? 4.474 5.335 14.127 1.00 98.00 196 VAL A C 1
ATOM 1616 O O . VAL A 1 196 ? 4.352 6.560 14.194 1.00 98.00 196 VAL A O 1
ATOM 1619 N N . LYS A 1 197 ? 5.038 4.743 13.067 1.00 98.19 197 LYS A N 1
ATOM 1620 C CA . LYS A 1 197 ? 5.494 5.490 11.889 1.00 98.19 197 LYS A CA 1
ATOM 1621 C C . LYS A 1 197 ? 4.319 6.106 11.137 1.00 98.19 197 LYS A C 1
ATOM 1623 O O . LYS A 1 197 ? 4.413 7.277 10.781 1.00 98.19 197 LYS A O 1
ATOM 1628 N N . ILE A 1 198 ? 3.215 5.379 10.966 1.00 98.50 198 ILE A N 1
ATOM 1629 C CA . ILE A 1 198 ? 1.989 5.882 10.327 1.00 98.50 198 ILE A CA 1
ATOM 1630 C C . ILE A 1 198 ? 1.451 7.114 11.070 1.00 98.50 198 ILE A C 1
ATOM 1632 O O . ILE A 1 198 ? 1.192 8.148 10.451 1.00 98.50 198 ILE A O 1
ATOM 1636 N N . MET A 1 199 ? 1.371 7.063 12.403 1.00 97.25 199 MET A N 1
ATOM 1637 C CA . MET A 1 199 ? 0.967 8.212 13.222 1.00 97.25 199 MET A CA 1
ATOM 1638 C C . MET A 1 199 ? 1.888 9.425 13.025 1.00 97.25 199 MET A C 1
ATOM 1640 O O . MET A 1 199 ? 1.415 10.559 13.048 1.00 97.25 199 MET A O 1
ATOM 1644 N N . SER A 1 200 ? 3.182 9.202 12.777 1.00 97.25 200 SER A N 1
ATOM 1645 C CA . SER A 1 200 ? 4.157 10.273 12.528 1.00 97.25 200 SER A CA 1
ATOM 1646 C C . SER A 1 200 ? 4.156 10.837 11.100 1.00 97.25 200 SER A C 1
ATOM 1648 O O . SER A 1 200 ? 4.796 11.864 10.867 1.00 97.25 200 SER A O 1
ATOM 1650 N N . MET A 1 201 ? 3.470 10.193 10.147 1.00 97.12 201 MET A N 1
ATOM 1651 C CA . MET A 1 201 ? 3.395 10.687 8.768 1.00 97.12 201 MET A CA 1
ATOM 1652 C C . MET A 1 201 ? 2.663 12.046 8.694 1.00 97.12 201 MET A C 1
ATOM 1654 O O . MET A 1 201 ? 1.810 12.322 9.544 1.00 97.12 201 MET A O 1
ATOM 1658 N N . PRO A 1 202 ? 2.978 12.903 7.697 1.00 96.44 202 PRO A N 1
ATOM 1659 C CA . PRO A 1 202 ? 2.375 14.225 7.539 1.00 96.44 202 PRO A CA 1
ATOM 1660 C C . PRO A 1 202 ? 0.848 14.195 7.494 1.00 96.44 202 PRO A C 1
ATOM 1662 O O . PRO A 1 202 ? 0.248 13.379 6.800 1.00 96.44 202 PRO A O 1
ATOM 1665 N N . ASP A 1 203 ? 0.222 15.125 8.201 1.00 92.38 203 ASP A N 1
ATOM 1666 C CA . ASP A 1 203 ? -1.217 15.339 8.128 1.00 92.38 203 ASP A CA 1
ATOM 1667 C C . ASP A 1 203 ? -1.536 16.286 6.965 1.00 92.38 203 ASP A C 1
ATOM 1669 O O . ASP A 1 203 ? -1.127 17.451 6.989 1.00 92.38 203 ASP A O 1
ATOM 1673 N N . LEU A 1 204 ? -2.220 15.758 5.947 1.00 92.81 204 LEU A N 1
ATOM 1674 C CA . LEU A 1 204 ? -2.601 16.494 4.742 1.00 92.81 204 LEU A CA 1
ATOM 1675 C C . LEU A 1 204 ? -4.037 17.053 4.811 1.00 92.81 204 LEU A C 1
ATOM 1677 O O . LEU A 1 204 ? -4.428 17.775 3.894 1.00 92.81 204 LEU A O 1
ATOM 1681 N N . GLU A 1 205 ? -4.810 16.777 5.874 1.00 81.38 205 GLU A N 1
ATOM 1682 C CA . GLU A 1 205 ? -6.163 17.339 6.068 1.00 81.38 205 GLU A CA 1
ATOM 1683 C C . GLU A 1 205 ? -6.105 18.857 6.276 1.00 81.38 205 GLU A C 1
ATOM 1685 O O . GLU A 1 205 ? -6.908 19.618 5.733 1.00 81.38 205 GLU A O 1
ATOM 1690 N N . ALA A 1 206 ? -5.100 19.323 7.024 1.00 67.75 206 ALA A N 1
ATOM 1691 C CA . ALA A 1 206 ? -4.889 20.745 7.277 1.00 67.75 206 ALA A CA 1
ATOM 1692 C C . ALA A 1 206 ? -4.621 21.539 5.985 1.00 67.75 206 ALA A C 1
ATOM 1694 O O . ALA A 1 206 ? -5.018 22.701 5.883 1.00 67.75 206 ALA A O 1
ATOM 1695 N N . ASP A 1 207 ? -3.974 20.918 4.997 1.00 65.00 207 ASP A N 1
ATOM 1696 C CA . ASP A 1 207 ? -3.694 21.545 3.705 1.00 65.00 207 ASP A CA 1
ATOM 1697 C C . ASP A 1 207 ? -4.969 21.639 2.842 1.00 65.00 207 ASP A C 1
ATOM 1699 O O . ASP A 1 207 ? -5.162 22.635 2.138 1.00 65.00 207 ASP A O 1
ATOM 1703 N N . GLU A 1 208 ? -5.882 20.661 2.934 1.00 64.06 208 GLU A N 1
ATOM 1704 C CA . GLU A 1 208 ? -7.198 20.730 2.281 1.00 64.06 208 GLU A CA 1
ATOM 1705 C C . GLU A 1 208 ? -8.091 21.801 2.902 1.00 64.06 208 GLU A C 1
ATOM 1707 O O . GLU A 1 208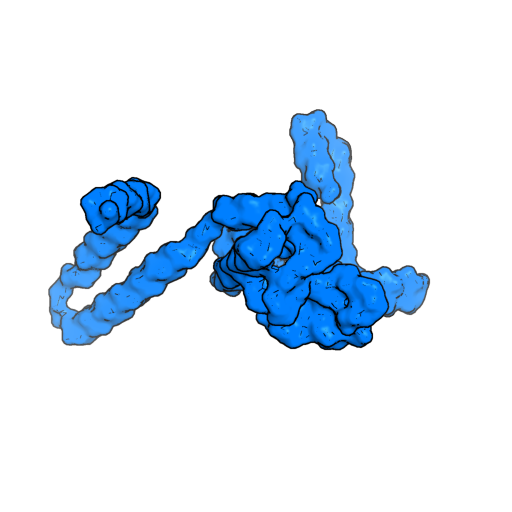 ? -8.620 22.636 2.170 1.00 64.06 208 GLU A O 1
ATOM 1712 N N . GLY A 1 209 ? -8.195 21.849 4.234 1.00 64.56 209 GLY A N 1
ATOM 1713 C CA . GLY A 1 209 ? -9.012 22.851 4.925 1.00 64.56 209 GLY A CA 1
ATOM 1714 C C . GLY A 1 209 ? -8.568 24.286 4.622 1.00 64.56 209 GLY A C 1
ATOM 1715 O O . GLY A 1 209 ? -9.395 25.164 4.372 1.00 64.56 209 GLY A O 1
ATOM 1716 N N . VAL A 1 210 ? -7.254 24.527 4.549 1.00 65.12 210 VAL A N 1
ATOM 1717 C CA . VAL A 1 210 ? -6.703 25.818 4.107 1.00 65.12 210 VAL A CA 1
ATOM 1718 C C . VAL A 1 210 ? -7.065 26.104 2.648 1.00 65.12 210 VAL A C 1
ATOM 1720 O O . VAL A 1 210 ? -7.467 27.220 2.316 1.00 65.12 210 VAL A O 1
ATOM 1723 N N . ARG A 1 211 ? -6.962 25.112 1.759 1.00 68.00 211 ARG A N 1
ATOM 1724 C CA . ARG A 1 211 ? -7.270 25.282 0.334 1.00 68.00 211 ARG A CA 1
ATOM 1725 C C . ARG A 1 211 ? -8.756 25.538 0.078 1.00 68.00 211 ARG A C 1
ATOM 1727 O O . ARG A 1 211 ? -9.078 26.376 -0.765 1.00 68.00 211 ARG A O 1
ATOM 1734 N N . GLU A 1 212 ? -9.654 24.838 0.767 1.00 71.94 212 GLU A N 1
ATOM 1735 C CA . GLU A 1 212 ? -11.102 25.061 0.680 1.00 71.94 212 GLU A CA 1
ATOM 1736 C C . GLU A 1 212 ? -11.490 26.434 1.215 1.00 71.94 212 GLU A C 1
ATOM 1738 O O . GLU A 1 212 ? -12.221 27.160 0.542 1.00 71.94 212 GLU A O 1
ATOM 1743 N N . MET A 1 213 ? -10.921 26.835 2.354 1.00 70.69 213 MET A N 1
ATOM 1744 C CA . MET A 1 213 ? -11.097 28.178 2.900 1.00 70.69 213 MET A CA 1
ATOM 1745 C C . MET A 1 213 ? -10.684 29.247 1.874 1.00 70.69 213 MET A C 1
ATOM 1747 O O . MET A 1 213 ? -11.468 30.143 1.563 1.00 70.69 213 MET A O 1
ATOM 1751 N N . VAL A 1 214 ? -9.489 29.126 1.280 1.00 73.81 214 VAL A N 1
ATOM 1752 C CA . VAL A 1 214 ? -8.993 30.068 0.258 1.00 73.81 214 VAL A CA 1
ATOM 1753 C C . VAL A 1 214 ? -9.900 30.098 -0.978 1.00 73.81 214 VAL A C 1
ATOM 1755 O O . VAL A 1 214 ? -10.196 31.179 -1.488 1.00 73.81 214 VAL A O 1
ATOM 1758 N N . LYS A 1 215 ? -10.382 28.941 -1.453 1.00 75.56 215 LYS A N 1
ATOM 1759 C CA . LYS A 1 215 ? -11.332 28.870 -2.577 1.00 75.56 215 LYS A CA 1
ATOM 1760 C C . LYS A 1 215 ? -12.663 29.549 -2.257 1.00 75.56 215 LYS A C 1
ATOM 1762 O O . LYS A 1 215 ? -13.158 30.302 -3.091 1.00 75.56 215 LYS A O 1
ATOM 1767 N N . GLY A 1 216 ? -13.219 29.310 -1.069 1.00 76.94 216 GLY A N 1
ATOM 1768 C CA . GLY A 1 216 ? -14.460 29.940 -0.616 1.00 76.94 216 GLY A CA 1
ATOM 1769 C C . GLY A 1 216 ? -14.354 31.464 -0.624 1.00 76.94 216 GLY A C 1
ATOM 1770 O O . GLY A 1 216 ? -15.194 32.140 -1.218 1.00 76.94 216 GLY A O 1
ATOM 1771 N N . TYR A 1 217 ? -13.261 31.999 -0.072 1.00 74.56 217 TYR A N 1
ATOM 1772 C CA . TYR A 1 217 ? -12.994 33.438 -0.094 1.00 74.56 217 TYR A CA 1
ATOM 1773 C C . TYR A 1 217 ? -12.777 33.992 -1.504 1.00 74.56 217 TYR A C 1
ATOM 1775 O O . TYR A 1 217 ? -13.266 35.079 -1.810 1.00 74.56 217 TYR A O 1
ATOM 1783 N N . TYR A 1 218 ? -12.070 33.269 -2.376 1.00 76.38 218 TYR A N 1
ATOM 1784 C CA . TYR A 1 218 ? -11.869 33.695 -3.762 1.00 76.38 218 TYR A CA 1
ATOM 1785 C C . TYR A 1 218 ? -13.197 33.799 -4.527 1.00 76.38 218 TYR A C 1
ATOM 1787 O O . TYR A 1 218 ? -13.442 34.801 -5.199 1.00 76.38 218 TYR A O 1
ATOM 1795 N N . GLU A 1 219 ? -14.081 32.809 -4.393 1.00 78.62 219 GLU A N 1
ATOM 1796 C CA . GLU A 1 219 ? -15.415 32.838 -5.006 1.00 78.62 219 GLU A CA 1
ATOM 1797 C C . GLU A 1 219 ? -16.295 33.956 -4.427 1.00 78.62 219 GLU A C 1
ATOM 1799 O O . GLU A 1 219 ? -17.010 34.635 -5.166 1.00 78.62 219 GLU A O 1
ATOM 1804 N N . GLU A 1 220 ? -16.216 34.218 -3.120 1.00 76.00 220 GLU A N 1
ATOM 1805 C CA . GLU A 1 220 ? -16.922 35.339 -2.493 1.00 76.00 220 GLU A CA 1
ATOM 1806 C C . GLU A 1 220 ? -16.405 36.701 -2.991 1.00 76.00 220 GLU A C 1
ATOM 1808 O O . GLU A 1 220 ? -17.194 37.587 -3.339 1.00 76.00 220 GLU A O 1
ATOM 1813 N N . ALA A 1 221 ? -15.083 36.862 -3.097 1.00 73.00 221 ALA A N 1
ATOM 1814 C CA . ALA A 1 221 ? -14.449 38.060 -3.639 1.00 73.00 221 ALA A CA 1
ATOM 1815 C C . ALA A 1 221 ? -14.816 38.276 -5.115 1.00 73.00 221 ALA A C 1
ATOM 1817 O O . ALA A 1 221 ? -15.120 39.399 -5.520 1.00 73.00 221 ALA A O 1
ATOM 1818 N N . LYS A 1 222 ? -14.868 37.201 -5.909 1.00 73.50 222 LYS A N 1
ATOM 1819 C CA . LYS A 1 222 ? -15.304 37.231 -7.309 1.00 73.50 222 LYS A CA 1
ATOM 1820 C C . LYS A 1 222 ? -16.771 37.648 -7.435 1.00 73.50 222 LYS A C 1
ATOM 1822 O O . LYS A 1 222 ? -17.081 38.510 -8.254 1.00 73.50 222 LYS A O 1
ATOM 1827 N N . LYS A 1 223 ? -17.669 37.120 -6.592 1.00 74.88 223 LYS A N 1
ATOM 1828 C CA . LYS A 1 223 ? -19.083 37.544 -6.545 1.00 74.88 223 LYS A CA 1
ATOM 1829 C C . LYS A 1 223 ? -19.226 39.031 -6.203 1.00 74.88 223 LYS A C 1
ATOM 1831 O O . LYS A 1 223 ? -19.978 39.737 -6.872 1.00 74.88 223 LYS A O 1
ATOM 1836 N N . LYS A 1 224 ? -18.466 39.528 -5.220 1.00 65.94 224 LYS A N 1
ATOM 1837 C CA . LYS A 1 224 ? -18.452 40.954 -4.839 1.00 65.94 224 LYS A CA 1
ATOM 1838 C C . LYS A 1 224 ? -17.877 41.858 -5.938 1.00 65.94 224 LYS A C 1
ATOM 1840 O O . LYS A 1 224 ? -18.398 42.948 -6.151 1.00 65.94 224 LYS A O 1
ATOM 1845 N N . ALA A 1 225 ? -16.863 41.401 -6.675 1.00 60.34 225 ALA A N 1
ATOM 1846 C CA . ALA A 1 225 ? -16.266 42.147 -7.786 1.00 60.34 225 ALA A CA 1
ATOM 1847 C C . ALA A 1 225 ? -17.173 42.222 -9.030 1.00 60.34 225 ALA A C 1
ATOM 1849 O O . ALA A 1 225 ? -17.170 43.229 -9.730 1.00 60.34 225 ALA A O 1
ATOM 1850 N N . VAL A 1 226 ? -17.980 41.189 -9.298 1.00 59.94 226 VAL A N 1
ATOM 1851 C CA . VAL A 1 226 ? -18.967 41.201 -10.396 1.00 59.94 226 VAL A CA 1
ATOM 1852 C C . VAL A 1 226 ? -20.172 42.093 -10.060 1.00 59.94 226 VAL A C 1
ATOM 1854 O O . VAL A 1 226 ? -20.741 42.711 -10.957 1.00 59.94 226 VAL A O 1
ATOM 1857 N N . GLY A 1 227 ? -20.531 42.212 -8.776 1.00 53.75 227 GLY A N 1
ATOM 1858 C CA . GLY A 1 227 ? -21.614 43.083 -8.306 1.00 53.75 227 GLY A CA 1
ATOM 1859 C C . GLY A 1 227 ? -21.266 44.574 -8.228 1.00 53.75 227 GLY A C 1
ATOM 1860 O O . GLY A 1 227 ? -22.175 45.397 -8.202 1.00 53.75 227 GLY A O 1
ATOM 1861 N N . ASN A 1 228 ? -19.979 44.939 -8.220 1.00 48.69 228 ASN A N 1
ATOM 1862 C CA . ASN A 1 228 ? -19.539 46.322 -8.042 1.00 48.69 228 ASN A CA 1
ATOM 1863 C C . ASN A 1 228 ? -18.542 46.718 -9.144 1.00 48.69 228 ASN A C 1
ATOM 1865 O O . ASN A 1 228 ? -17.332 46.525 -9.021 1.00 48.69 228 ASN A O 1
ATOM 1869 N N . LYS A 1 229 ? -19.042 47.310 -10.239 1.00 45.19 229 LYS A N 1
ATOM 1870 C CA . LYS A 1 229 ? -18.199 48.042 -11.201 1.00 45.19 229 LYS A CA 1
ATOM 1871 C C . LYS A 1 229 ? -17.755 49.361 -10.563 1.00 45.19 229 LYS A C 1
ATOM 1873 O O . LYS A 1 229 ? -18.276 50.422 -10.880 1.00 45.19 229 LYS A O 1
ATOM 1878 N N . GLY A 1 230 ? -16.813 49.286 -9.632 1.00 46.91 230 GLY A N 1
ATOM 1879 C CA . GLY A 1 230 ? -16.261 50.464 -8.984 1.00 46.91 230 GLY A CA 1
ATOM 1880 C C . GLY A 1 230 ? -15.413 50.118 -7.771 1.00 46.91 230 GLY A C 1
ATOM 1881 O O . GLY A 1 230 ? -15.921 49.610 -6.780 1.00 46.91 230 GLY A O 1
ATOM 1882 N N . VAL A 1 231 ? -14.141 50.512 -7.849 1.00 41.50 231 VAL A N 1
ATOM 1883 C CA . VAL A 1 231 ? -13.149 50.606 -6.765 1.00 41.50 231 VAL A CA 1
ATOM 1884 C C . VAL A 1 231 ? -12.399 49.309 -6.419 1.00 41.50 231 VAL A C 1
ATOM 1886 O O . VAL A 1 231 ? -12.959 48.291 -6.019 1.00 41.50 231 VAL A O 1
ATOM 1889 N N . GLY A 1 232 ? -11.069 49.380 -6.562 1.00 46.38 232 GLY A N 1
ATOM 1890 C CA . GLY A 1 232 ? -10.088 48.315 -6.340 1.00 46.38 232 GLY A CA 1
ATOM 1891 C C . GLY A 1 232 ? -9.910 47.903 -4.876 1.00 46.38 232 GLY A C 1
ATOM 1892 O O . GLY A 1 232 ? -8.833 48.062 -4.313 1.00 46.38 232 GLY A O 1
ATOM 1893 N N . ALA A 1 233 ? -10.955 47.338 -4.271 1.00 46.50 233 ALA A N 1
ATOM 1894 C CA . ALA A 1 233 ? -10.934 46.826 -2.898 1.00 46.50 233 ALA A CA 1
ATOM 1895 C C . ALA A 1 233 ? -10.608 45.317 -2.795 1.00 46.50 233 ALA A C 1
ATOM 1897 O O . ALA A 1 233 ? -10.328 44.824 -1.708 1.00 46.50 233 ALA A O 1
ATOM 1898 N N . GLY A 1 234 ? -10.613 44.565 -3.904 1.00 49.31 234 GLY A N 1
ATOM 1899 C CA . GLY A 1 234 ? -10.508 43.096 -3.868 1.00 49.31 234 GLY A CA 1
ATOM 1900 C C . GLY A 1 234 ? -9.107 42.529 -3.590 1.00 49.31 234 GLY A C 1
ATOM 1901 O O . GLY A 1 234 ? -8.982 41.480 -2.962 1.00 49.31 234 GLY A O 1
ATOM 1902 N N . ALA A 1 235 ? -8.044 43.210 -4.029 1.00 49.19 235 ALA A N 1
ATOM 1903 C CA . ALA A 1 235 ? -6.681 42.674 -3.945 1.00 49.19 235 ALA A CA 1
ATOM 1904 C C . ALA A 1 235 ? -6.069 42.799 -2.536 1.00 49.19 235 ALA A C 1
ATOM 1906 O O . ALA A 1 235 ? -5.417 41.871 -2.064 1.00 49.19 235 ALA A O 1
ATOM 1907 N N . GLY A 1 236 ? -6.318 43.914 -1.838 1.00 51.91 236 GLY A N 1
ATOM 1908 C CA . GLY A 1 236 ? -5.763 44.165 -0.502 1.00 51.91 236 GLY A CA 1
ATOM 1909 C C . GLY A 1 236 ? -6.302 43.206 0.562 1.00 51.91 236 GLY A C 1
ATOM 1910 O O . GLY A 1 236 ? -5.539 42.685 1.372 1.00 51.91 236 GLY A O 1
ATOM 1911 N N . SER A 1 237 ? -7.600 42.896 0.516 1.00 55.88 237 SER A N 1
ATOM 1912 C CA . SER A 1 237 ? -8.231 41.951 1.446 1.00 55.88 237 SER A CA 1
ATOM 1913 C C . SER A 1 237 ? -7.707 40.522 1.269 1.00 55.88 237 SER A C 1
ATOM 1915 O O . SER A 1 237 ? -7.489 39.822 2.255 1.00 55.88 237 SER A O 1
ATOM 1917 N N . LEU A 1 238 ? -7.448 40.101 0.025 1.00 54.34 238 LEU A N 1
ATOM 1918 C CA . LEU A 1 238 ? -6.938 38.762 -0.274 1.00 54.34 238 LEU A CA 1
ATOM 1919 C C . LEU A 1 238 ? -5.503 38.571 0.248 1.00 54.34 238 LEU A C 1
ATOM 1921 O O . LEU A 1 238 ? -5.197 37.533 0.829 1.00 54.34 238 LEU A O 1
ATOM 1925 N N . VAL A 1 239 ? -4.643 39.586 0.108 1.00 61.72 239 VAL A N 1
ATOM 1926 C CA . VAL A 1 239 ? -3.252 39.554 0.600 1.00 61.72 239 VAL A CA 1
ATOM 1927 C C . VAL A 1 239 ? -3.200 39.474 2.128 1.00 61.72 239 VAL A C 1
ATOM 1929 O O . VAL A 1 239 ? -2.424 38.690 2.673 1.00 61.72 239 VAL A O 1
ATOM 1932 N N . VAL A 1 240 ? -4.056 40.227 2.826 1.00 64.12 240 VAL A N 1
ATOM 1933 C CA . VAL A 1 240 ? -4.127 40.197 4.297 1.00 64.12 240 VAL A CA 1
ATOM 1934 C C . VAL A 1 240 ? -4.581 38.825 4.800 1.00 64.12 240 VAL A C 1
ATOM 1936 O O . VAL A 1 240 ? -3.976 38.286 5.725 1.00 64.12 240 VAL A O 1
ATOM 1939 N N . VAL A 1 241 ? -5.588 38.213 4.170 1.00 62.28 241 VAL A N 1
ATOM 1940 C CA . VAL A 1 241 ? -6.081 36.884 4.573 1.00 62.28 241 VAL A CA 1
ATOM 1941 C C . VAL A 1 241 ? -5.052 35.793 4.278 1.00 62.28 241 VAL A C 1
ATOM 1943 O O . VAL A 1 241 ? -4.778 34.980 5.156 1.00 62.28 241 VAL A O 1
ATOM 1946 N N . VAL A 1 242 ? -4.419 35.799 3.100 1.00 67.50 242 VAL A N 1
ATOM 1947 C CA . VAL A 1 242 ? -3.329 34.858 2.774 1.00 67.50 242 VAL A CA 1
ATOM 1948 C C . VAL A 1 242 ? -2.173 35.007 3.770 1.00 67.50 242 VAL A C 1
ATOM 1950 O O . VAL A 1 242 ? -1.621 34.005 4.223 1.00 67.50 242 VAL A O 1
ATOM 1953 N N . GLY A 1 243 ? -1.859 36.240 4.181 1.00 69.56 243 GLY A N 1
ATOM 1954 C CA . GLY A 1 243 ? -0.872 36.528 5.221 1.00 69.56 243 GLY A CA 1
ATOM 1955 C C . GLY A 1 243 ? -1.253 35.964 6.594 1.00 69.56 243 GLY A C 1
ATOM 1956 O O . GLY A 1 243 ? -0.427 35.318 7.236 1.00 69.56 243 GLY A O 1
ATOM 1957 N N . ILE A 1 244 ? -2.503 36.144 7.032 1.00 70.31 244 ILE A N 1
ATOM 1958 C CA . ILE A 1 244 ? -3.000 35.628 8.321 1.00 70.31 244 ILE A CA 1
ATOM 1959 C C . ILE A 1 244 ? -3.056 34.097 8.313 1.00 70.31 244 ILE A C 1
ATOM 1961 O O . ILE A 1 244 ? -2.584 33.459 9.253 1.00 70.31 244 ILE A O 1
ATOM 1965 N N . VAL A 1 245 ? -3.583 33.493 7.248 1.00 68.75 245 VAL A N 1
ATOM 1966 C CA . VAL A 1 245 ? -3.664 32.033 7.101 1.00 68.75 245 VAL A CA 1
ATOM 1967 C C . VAL A 1 245 ? -2.264 31.425 7.044 1.00 68.75 245 VAL A C 1
ATOM 1969 O O . VAL A 1 245 ? -1.993 30.462 7.759 1.00 68.75 245 VAL A O 1
ATOM 1972 N N . GLY A 1 246 ? -1.343 32.030 6.288 1.00 70.38 246 GLY A N 1
ATOM 1973 C CA . GLY A 1 246 ? 0.067 31.643 6.271 1.00 70.38 246 GLY A CA 1
ATOM 1974 C C . GLY A 1 246 ? 0.716 31.754 7.654 1.00 70.38 246 GLY A C 1
ATOM 1975 O O . GLY A 1 246 ? 1.376 30.819 8.104 1.00 70.38 246 GLY A O 1
ATOM 1976 N N . PHE A 1 247 ? 0.469 32.846 8.381 1.00 72.88 247 PHE A N 1
ATOM 1977 C CA . PHE A 1 247 ? 0.992 33.056 9.732 1.00 72.88 247 PHE A CA 1
ATOM 1978 C C . PHE A 1 247 ? 0.475 32.014 10.734 1.00 72.88 247 PHE A C 1
ATOM 1980 O O . PHE A 1 247 ? 1.262 31.458 11.506 1.00 72.88 247 PHE A O 1
ATOM 1987 N N . VAL A 1 248 ? -0.824 31.708 10.707 1.00 69.56 248 VAL A N 1
ATOM 1988 C CA . VAL A 1 248 ? -1.440 30.683 11.562 1.00 69.56 248 VAL A CA 1
ATOM 1989 C C . VAL A 1 248 ? -0.925 29.292 11.193 1.00 69.56 248 VAL A C 1
ATOM 1991 O O . VAL A 1 248 ? -0.559 28.522 12.080 1.00 69.56 248 VAL A O 1
ATOM 1994 N N . TYR A 1 249 ? -0.810 28.983 9.900 1.00 70.19 249 TYR A N 1
ATOM 1995 C CA . TYR A 1 249 ? -0.299 27.703 9.412 1.00 70.19 249 TYR A CA 1
ATOM 1996 C C . TYR A 1 249 ? 1.158 27.455 9.823 1.00 70.19 249 TYR A C 1
ATOM 1998 O O . TYR A 1 249 ? 1.482 26.365 10.307 1.00 70.19 249 TYR A O 1
ATOM 2006 N N . VAL A 1 250 ? 2.024 28.467 9.688 1.00 72.44 250 VAL A N 1
ATOM 2007 C CA . VAL A 1 250 ? 3.440 28.412 10.096 1.00 72.44 250 VAL A CA 1
ATOM 2008 C C . VAL A 1 250 ? 3.566 28.265 11.615 1.00 72.44 250 VAL A C 1
ATOM 2010 O O . VAL A 1 250 ? 4.401 27.504 12.104 1.00 72.44 250 VAL A O 1
ATOM 2013 N N . ASN A 1 251 ? 2.698 28.926 12.384 1.00 68.62 251 ASN A N 1
ATOM 2014 C CA . ASN A 1 251 ? 2.746 28.903 13.847 1.00 68.62 251 ASN A CA 1
ATOM 2015 C C . ASN A 1 251 ? 1.847 27.833 14.496 1.00 68.62 251 ASN A C 1
ATOM 2017 O O . ASN A 1 251 ? 1.759 27.777 15.726 1.00 68.62 251 ASN A O 1
ATOM 2021 N N . ARG A 1 252 ? 1.223 26.934 13.721 1.00 72.94 252 ARG A N 1
ATOM 2022 C CA . ARG A 1 252 ? 0.210 25.981 14.220 1.00 72.94 252 ARG A CA 1
ATOM 2023 C C . ARG A 1 252 ? 0.686 25.101 15.377 1.00 72.94 252 ARG A C 1
ATOM 2025 O O . ARG A 1 252 ? -0.063 24.842 16.314 1.00 72.94 252 ARG A O 1
ATOM 2032 N N . ARG A 1 253 ? 1.962 24.695 15.370 1.00 59.31 253 ARG A N 1
ATOM 2033 C CA . ARG A 1 253 ? 2.566 23.900 16.458 1.00 59.31 253 ARG A CA 1
ATOM 2034 C C . ARG A 1 253 ? 2.708 24.697 17.759 1.00 59.31 253 ARG A C 1
ATOM 2036 O O . ARG A 1 253 ? 2.540 24.133 18.838 1.00 59.31 253 ARG A O 1
ATOM 2043 N N . ARG A 1 254 ? 2.970 26.006 17.668 1.00 63.41 254 ARG A N 1
ATOM 2044 C CA . ARG A 1 254 ? 3.049 26.907 18.830 1.00 63.41 254 ARG A CA 1
ATOM 2045 C C . ARG A 1 254 ? 1.659 27.171 19.412 1.00 63.41 254 ARG A C 1
ATOM 2047 O O . ARG A 1 254 ? 1.490 27.084 20.626 1.00 63.41 254 ARG A O 1
ATOM 2054 N N . PHE A 1 255 ? 0.655 27.371 18.557 1.00 64.94 255 PHE A N 1
ATOM 2055 C CA . PHE A 1 255 ? -0.738 27.534 18.987 1.00 64.94 255 PHE A CA 1
ATOM 2056 C C . PHE A 1 255 ? -1.322 26.262 19.612 1.00 64.94 255 PHE A C 1
ATOM 2058 O O . PHE A 1 255 ? -1.943 26.339 20.669 1.00 64.94 255 PHE A O 1
ATOM 2065 N N . ALA A 1 256 ? -1.057 25.082 19.043 1.00 62.16 256 ALA A N 1
ATOM 2066 C CA . ALA A 1 256 ? -1.483 23.812 19.632 1.00 62.16 256 ALA A CA 1
ATOM 2067 C C . ALA A 1 256 ? -0.869 23.577 21.028 1.00 62.16 256 ALA A C 1
ATOM 2069 O O . ALA A 1 256 ? -1.546 23.085 21.932 1.00 62.16 256 ALA A O 1
ATOM 2070 N N . GLY A 1 257 ? 0.394 23.970 21.236 1.00 59.00 257 GLY A N 1
ATOM 2071 C CA . GLY A 1 257 ? 1.043 23.937 22.553 1.00 59.00 257 GLY A CA 1
ATOM 2072 C C . GLY A 1 257 ? 0.429 24.920 23.557 1.00 59.00 257 GLY A C 1
ATOM 2073 O O . GLY A 1 257 ? 0.234 24.572 24.722 1.00 59.00 257 GLY A O 1
ATOM 2074 N N . MET A 1 258 ? 0.065 26.122 23.103 1.00 61.47 258 MET A N 1
ATOM 2075 C CA . MET A 1 258 ? -0.584 27.151 23.923 1.00 61.47 258 MET A CA 1
ATOM 2076 C C . MET A 1 258 ? -2.012 26.753 24.329 1.00 61.47 258 MET A C 1
ATOM 2078 O O . MET A 1 258 ? -2.370 26.870 25.499 1.00 61.47 258 MET A O 1
ATOM 2082 N N . LEU A 1 259 ? -2.791 26.184 23.405 1.00 58.31 259 LEU A N 1
ATOM 2083 C CA . LEU A 1 259 ? -4.138 25.663 23.668 1.00 58.31 259 LEU A CA 1
ATOM 2084 C C . LEU A 1 259 ? -4.123 24.496 24.664 1.00 58.31 259 LEU A C 1
ATOM 2086 O O . LEU A 1 259 ? -4.958 24.443 25.563 1.00 58.31 259 LEU A O 1
ATOM 2090 N N . ARG A 1 260 ? -3.135 23.593 24.572 1.00 60.91 260 ARG A N 1
ATOM 2091 C CA . ARG A 1 260 ? -2.943 22.522 25.569 1.00 60.91 260 ARG A CA 1
ATOM 2092 C C . ARG A 1 260 ? -2.572 23.065 26.954 1.00 60.91 260 ARG A C 1
ATOM 2094 O O . ARG A 1 260 ? -2.980 22.474 27.949 1.00 60.91 260 ARG A O 1
ATOM 2101 N N . ARG A 1 261 ? -1.827 24.176 27.032 1.00 53.19 261 ARG A N 1
ATOM 2102 C CA . ARG A 1 261 ? -1.516 24.864 28.301 1.00 53.19 261 ARG A CA 1
ATOM 2103 C C . ARG A 1 261 ? -2.744 25.534 28.914 1.00 53.19 261 ARG A C 1
ATOM 2105 O O . ARG A 1 261 ? -2.956 25.387 30.108 1.00 53.19 261 ARG A O 1
ATOM 2112 N N . LEU A 1 262 ? -3.563 26.202 28.104 1.00 55.12 262 LEU A N 1
ATOM 2113 C CA . LEU A 1 262 ? -4.802 26.840 28.561 1.00 55.12 262 LEU A CA 1
ATOM 2114 C C . LEU A 1 262 ? -5.822 25.810 29.068 1.00 55.12 262 LEU A C 1
ATOM 2116 O O . LEU A 1 262 ? -6.446 26.014 30.102 1.00 55.12 262 LEU A O 1
ATOM 2120 N N . ARG A 1 263 ? -5.929 24.653 28.403 1.00 56.19 263 ARG A N 1
ATOM 2121 C CA . ARG A 1 263 ? -6.836 23.570 28.820 1.00 56.19 263 ARG A CA 1
ATOM 2122 C C . ARG A 1 263 ? -6.413 22.868 30.120 1.00 56.19 263 ARG A C 1
ATOM 2124 O O . ARG A 1 263 ? -7.257 22.270 30.767 1.00 56.19 263 ARG A O 1
ATOM 2131 N N . ARG A 1 264 ? -5.133 22.955 30.510 1.00 57.47 264 ARG A N 1
ATOM 2132 C CA . ARG A 1 264 ? -4.619 22.483 31.814 1.00 57.47 264 ARG A CA 1
ATOM 2133 C C . ARG A 1 264 ? -4.826 23.476 32.961 1.00 57.47 264 ARG A C 1
ATOM 2135 O O . ARG A 1 264 ? -4.594 23.102 34.097 1.00 57.47 264 ARG A O 1
ATOM 2142 N N . TYR A 1 265 ? -5.191 24.721 32.661 1.00 50.56 265 TYR A N 1
ATOM 2143 C CA . TYR A 1 265 ? -5.475 25.749 33.669 1.00 50.56 265 TYR A CA 1
ATOM 2144 C C . TYR A 1 265 ? -6.969 25.834 34.026 1.00 50.56 265 TYR A C 1
ATOM 2146 O O . TYR A 1 265 ? -7.314 26.450 35.026 1.00 50.56 265 TYR A O 1
ATOM 2154 N N . ASN A 1 266 ? -7.833 25.224 33.205 1.00 47.44 266 ASN A N 1
ATOM 2155 C CA . ASN A 1 266 ? -9.294 25.241 33.346 1.00 47.44 266 ASN A CA 1
ATOM 2156 C C . ASN A 1 266 ? -9.896 23.882 33.768 1.00 47.44 266 ASN A C 1
ATOM 2158 O O . ASN A 1 266 ? -11.115 23.739 33.738 1.00 47.44 266 ASN A O 1
ATOM 2162 N N . ASN A 1 267 ? -9.057 22.910 34.139 1.00 42.56 267 ASN A N 1
ATOM 2163 C CA . ASN A 1 267 ? -9.410 21.659 34.823 1.00 42.56 267 ASN A CA 1
ATOM 2164 C C . ASN A 1 267 ? -8.581 21.574 36.104 1.00 42.56 267 ASN A C 1
ATOM 2166 O O . ASN A 1 267 ? -9.070 20.954 37.069 1.00 42.56 267 ASN A O 1
#

Organism: NCBI:txid45151